Protein AF-A0A662I6F4-F1 (afdb_monomer)

Secondary structure (DSSP, 8-state):
-HHHHHHHHHHHHHHHTTSS-HHHHHHHHHHHH-----HHHHHHHHHHHHHTTSEEEETTEEEES-HHHHHHHHHHTT--HHHHHHHS-HHHHHHHHHHHHHTTT-EEEEEEEEEETTEEEEEEEEEEETTEEEEEEEE---TTS-HHHHHHHHHHHHHHHHHHH--TT-EEEEEEEESS--S-SEETTEEEEEHHHHHHHHHTHHHH--

Nearest PDB structures (foldseek):
  8gh6-assembly1_A  TM=5.342E-01  e=1.912E-04  Bombyx mori
  8ibx-assembly1_C  TM=5.360E-01  e=4.912E-04  Bombyx mori
  1y88-assembly1_A  TM=6.648E-01  e=3.650E-03  Archaeoglobus fulgidus
  8ibz-assembly1_C  TM=6.197E-01  e=2.415E-03  Bombyx mori
  5ltn-assembly1_A  TM=3.404E-01  e=1.695E-03  Mammarenavirus choriomeningitidis

Radius of gyration: 19.51 Å; Cα contacts (8 Å, |Δi|>4): 300; chains: 1; bounding box: 47×33×56 Å

Foldseek 3Di:
DQLVLLLVLLLLLLLLLVDPASVVSSVVCCVVVVDPHDPVVSVVVLVVCVVVVQWDDDPRHIHGPNLLVSLVSSVVSPHDLLSSCVSDDQVSQLVNLQNLLVVLVWDWDAQDWDDDPNDIATFGIWTDDPQETEREHEDQDDPPDDVLVVQVVQVVRQVVVCVRVVDPRHDYQAEYEYQDDPVDQDHDRYGYHHPVCSNVCSVCVVVVRD

Mean predicted aligned error: 4.54 Å

Sequence (210 aa):
MSRGIKAASYLLILYSSKRKNYKIFINDFIEKSEMPIDTSYLNKLIDELAKLNIIELKEEKIIIKNMLGFLEKSLLHGCPLEYLVEALTWKEFEDLCSQIVSNFSYEIKRNYRFKLNNKRYEIDIVAIKGNIVLSIDCKQWSRHSNLSSAAQKHEEKSYMLRKYLRKENITIVPVIVVYKDTGSPRIGNTFIVPIYKLKNFLNNIPQIIL

Structure (mmCIF, N/CA/C/O backbone):
data_AF-A0A662I6F4-F1
#
_entry.id   AF-A0A662I6F4-F1
#
loop_
_atom_site.group_PDB
_atom_site.id
_atom_site.type_symbol
_atom_site.label_atom_id
_atom_site.label_alt_id
_atom_site.label_comp_id
_atom_site.label_asym_id
_atom_site.label_entity_id
_atom_site.label_seq_id
_atom_site.pdbx_PDB_ins_code
_atom_site.Cartn_x
_atom_site.Cartn_y
_atom_site.Cartn_z
_atom_site.occupancy
_atom_site.B_iso_or_equiv
_atom_site.auth_seq_id
_atom_site.auth_comp_id
_atom_site.auth_asym_id
_atom_site.auth_atom_id
_atom_site.pdbx_PDB_model_num
ATOM 1 N N . MET A 1 1 ? 6.967 -17.385 -25.828 1.00 54.75 1 MET A N 1
ATOM 2 C CA . MET A 1 1 ? 8.117 -16.456 -25.709 1.00 54.75 1 MET A CA 1
ATOM 3 C C . MET A 1 1 ? 7.707 -15.023 -25.374 1.00 54.75 1 MET A C 1
ATOM 5 O O . MET A 1 1 ? 8.174 -14.508 -24.369 1.00 54.75 1 MET A O 1
ATOM 9 N N . SER A 1 2 ? 6.798 -14.390 -26.129 1.00 62.66 2 SER A N 1
ATOM 10 C CA . SER A 1 2 ? 6.475 -12.957 -25.968 1.00 62.66 2 SER A CA 1
ATOM 11 C C . SER A 1 2 ? 5.928 -12.546 -24.592 1.00 62.66 2 SER A C 1
ATOM 13 O O . SER A 1 2 ? 6.317 -11.500 -24.085 1.00 62.66 2 SER A O 1
ATOM 15 N N . ARG A 1 3 ? 5.066 -13.354 -23.951 1.00 63.47 3 ARG A N 1
ATOM 16 C CA . ARG A 1 3 ? 4.523 -13.037 -22.610 1.00 63.47 3 ARG A CA 1
ATOM 17 C C . ARG A 1 3 ? 5.611 -12.919 -21.531 1.00 63.47 3 ARG A C 1
ATOM 19 O O . ARG A 1 3 ? 5.527 -12.019 -20.707 1.00 63.47 3 ARG A O 1
ATOM 26 N N . GLY A 1 4 ? 6.646 -13.762 -21.577 1.00 82.81 4 GLY A N 1
ATOM 27 C CA . GLY A 1 4 ? 7.756 -13.712 -20.616 1.00 82.81 4 GLY A CA 1
ATOM 28 C C . GLY A 1 4 ? 8.583 -12.429 -20.737 1.00 82.81 4 GLY A C 1
ATOM 29 O O . GLY A 1 4 ? 8.903 -11.811 -19.728 1.00 82.81 4 GLY A O 1
ATOM 30 N N . ILE A 1 5 ? 8.838 -11.978 -21.971 1.00 88.31 5 ILE A N 1
ATOM 31 C CA . ILE A 1 5 ? 9.559 -10.722 -22.239 1.00 88.31 5 ILE A CA 1
ATOM 32 C C . ILE A 1 5 ? 8.766 -9.525 -21.705 1.00 88.31 5 ILE A C 1
ATOM 34 O O . ILE A 1 5 ? 9.332 -8.681 -21.019 1.00 88.31 5 ILE A O 1
ATOM 38 N N . LYS A 1 6 ? 7.446 -9.477 -21.945 1.00 91.19 6 LYS A N 1
ATOM 39 C CA . LYS A 1 6 ? 6.599 -8.384 -21.439 1.00 91.19 6 LYS A CA 1
ATOM 40 C C . LYS A 1 6 ? 6.621 -8.308 -19.912 1.00 91.19 6 LYS A C 1
ATOM 42 O O . LYS A 1 6 ? 6.853 -7.231 -19.371 1.00 91.19 6 LYS A O 1
ATOM 47 N N . ALA A 1 7 ? 6.422 -9.436 -19.228 1.00 92.56 7 ALA A N 1
ATOM 48 C CA . ALA A 1 7 ? 6.489 -9.504 -17.769 1.00 92.56 7 ALA A CA 1
ATOM 49 C C . ALA A 1 7 ? 7.854 -9.03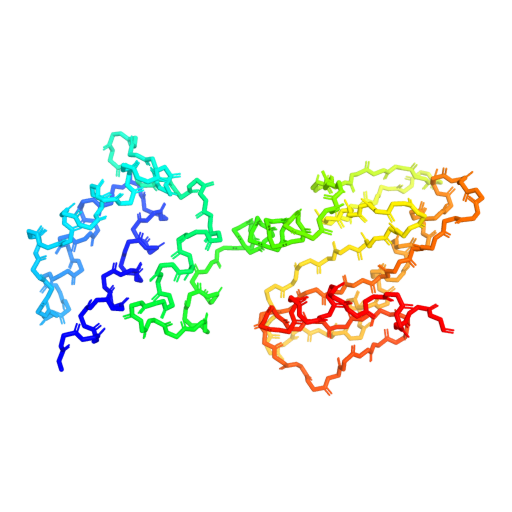3 -17.232 1.00 92.56 7 ALA A C 1
ATOM 51 O O . ALA A 1 7 ? 7.910 -8.209 -16.319 1.00 92.56 7 ALA A O 1
ATOM 52 N N . ALA A 1 8 ? 8.949 -9.489 -17.850 1.00 93.00 8 ALA A N 1
ATOM 53 C CA . ALA A 1 8 ? 10.299 -9.068 -17.492 1.00 93.00 8 ALA A CA 1
ATOM 54 C C . ALA A 1 8 ? 10.518 -7.559 -17.682 1.00 93.00 8 ALA A C 1
ATOM 56 O O . ALA A 1 8 ? 11.143 -6.931 -16.832 1.00 93.00 8 ALA A O 1
ATOM 57 N N . SER A 1 9 ? 9.965 -6.949 -18.736 1.00 95.38 9 SER A N 1
ATOM 58 C CA . SER A 1 9 ? 10.050 -5.498 -18.948 1.00 95.38 9 SER A CA 1
ATOM 59 C C . SER A 1 9 ? 9.366 -4.697 -17.837 1.00 95.38 9 SER A C 1
ATOM 61 O O . SER A 1 9 ? 9.929 -3.708 -17.376 1.00 95.38 9 SER A O 1
ATOM 63 N N . TYR A 1 10 ? 8.194 -5.129 -17.354 1.00 96.81 10 TYR A N 1
ATOM 64 C CA . TYR A 1 10 ? 7.532 -4.475 -16.217 1.00 96.81 10 TYR A CA 1
ATOM 65 C C . TYR A 1 10 ? 8.355 -4.585 -14.932 1.00 96.81 10 TYR A C 1
ATOM 67 O O . TYR A 1 10 ? 8.553 -3.583 -14.245 1.00 96.81 10 TYR A O 1
ATOM 75 N N . LEU A 1 11 ? 8.891 -5.770 -14.627 1.00 95.56 11 LEU A N 1
ATOM 76 C CA . LEU A 1 11 ? 9.777 -5.942 -13.473 1.00 95.56 11 LEU A CA 1
ATOM 77 C C . LEU A 1 11 ? 11.030 -5.075 -13.604 1.00 95.56 11 LEU A C 1
ATOM 79 O O . LEU A 1 11 ? 11.398 -4.393 -12.650 1.00 95.56 11 LEU A O 1
ATOM 83 N N . LEU A 1 12 ? 11.646 -5.033 -14.786 1.00 95.94 12 LEU A N 1
ATOM 84 C CA . LEU A 1 12 ? 12.811 -4.195 -15.043 1.00 95.94 12 LEU A CA 1
ATOM 85 C C . LEU A 1 12 ? 12.489 -2.716 -14.807 1.00 95.94 12 LEU A C 1
ATOM 87 O O . LEU A 1 12 ? 13.245 -2.052 -14.103 1.00 95.94 12 LEU A O 1
ATOM 91 N N . ILE A 1 13 ? 11.351 -2.205 -15.288 1.00 97.25 13 ILE A N 1
ATOM 92 C CA . ILE A 1 13 ? 10.909 -0.825 -15.013 1.00 97.25 13 ILE A CA 1
ATOM 93 C C . ILE A 1 13 ? 10.722 -0.598 -13.504 1.00 97.25 13 ILE A C 1
ATOM 95 O O . ILE A 1 13 ? 11.214 0.399 -12.971 1.00 97.25 13 ILE A O 1
ATOM 99 N N . LEU A 1 14 ? 10.083 -1.535 -12.797 1.00 97.06 14 LEU A N 1
ATOM 100 C CA . LEU A 1 14 ? 9.866 -1.455 -11.348 1.00 97.06 14 LEU A CA 1
ATOM 101 C C . LEU A 1 14 ? 11.170 -1.499 -10.538 1.00 97.06 14 LEU A C 1
ATOM 103 O O . LEU A 1 14 ? 11.270 -0.880 -9.481 1.00 97.06 14 LEU A O 1
ATOM 107 N N . TYR A 1 15 ? 12.184 -2.237 -10.985 1.00 96.06 15 TYR A N 1
ATOM 108 C CA . TYR A 1 15 ? 13.510 -2.198 -10.363 1.00 96.06 15 TYR A CA 1
ATOM 109 C C . TYR A 1 15 ? 14.256 -0.912 -10.713 1.00 96.06 15 TYR A C 1
ATOM 111 O O . TYR A 1 15 ? 14.939 -0.348 -9.857 1.00 96.06 15 TYR A O 1
ATOM 119 N N . SER A 1 16 ? 14.096 -0.426 -11.942 1.00 95.94 16 SER A N 1
ATOM 120 C CA . SER A 1 16 ? 14.747 0.784 -12.442 1.00 95.94 16 SER A CA 1
ATOM 121 C C . SER A 1 16 ? 14.234 2.051 -11.754 1.00 95.94 16 SER A C 1
ATOM 123 O O . SER A 1 16 ? 15.021 2.966 -11.517 1.00 95.94 16 SER A O 1
ATOM 125 N N . SER A 1 17 ? 12.961 2.091 -11.340 1.00 96.12 17 SER A N 1
ATOM 126 C CA . SER A 1 17 ? 12.391 3.205 -10.556 1.00 96.12 17 SER A CA 1
ATOM 127 C C . SER A 1 17 ? 13.086 3.423 -9.207 1.00 96.12 17 SER A C 1
ATOM 129 O O . SER A 1 17 ? 13.034 4.510 -8.634 1.00 96.12 17 SER A O 1
ATOM 131 N N . LYS A 1 18 ? 13.802 2.407 -8.712 1.00 94.38 18 LYS A N 1
ATOM 132 C CA . LYS A 1 18 ? 14.561 2.455 -7.455 1.00 94.38 18 LYS A CA 1
ATOM 133 C C . LYS A 1 18 ? 16.006 2.913 -7.643 1.00 94.38 18 LYS A C 1
ATOM 135 O O . LYS A 1 18 ? 16.784 2.921 -6.688 1.00 94.38 18 LYS A O 1
ATOM 140 N N . ARG A 1 19 ? 16.409 3.241 -8.870 1.00 95.12 19 ARG A N 1
ATOM 141 C CA . ARG A 1 19 ? 17.789 3.596 -9.215 1.00 95.12 19 ARG A CA 1
ATOM 142 C C . ARG A 1 19 ? 17.934 5.099 -9.394 1.00 95.12 19 ARG A C 1
ATOM 144 O O . ARG A 1 19 ? 16.985 5.805 -9.718 1.00 95.12 19 ARG A O 1
ATOM 151 N N . LYS A 1 20 ? 19.152 5.597 -9.156 1.00 91.88 20 LYS A N 1
ATOM 152 C CA . LYS A 1 20 ? 19.478 7.014 -9.376 1.00 91.88 20 LYS A CA 1
ATOM 153 C C . LYS A 1 20 ? 19.408 7.379 -10.858 1.00 91.88 20 LYS A C 1
ATOM 155 O O . LYS A 1 20 ? 18.861 8.427 -11.166 1.00 91.88 20 LYS A O 1
ATOM 160 N N . ASN A 1 21 ? 19.933 6.499 -11.710 1.00 95.75 21 ASN A N 1
ATOM 161 C CA . ASN A 1 21 ? 19.867 6.589 -13.161 1.00 95.75 21 ASN A CA 1
ATOM 162 C C . ASN A 1 21 ? 19.262 5.287 -13.706 1.00 95.75 21 ASN A C 1
ATOM 164 O O . ASN A 1 21 ? 19.883 4.223 -13.633 1.00 95.75 21 ASN A O 1
ATOM 168 N N . TYR A 1 22 ? 18.027 5.365 -14.197 1.00 95.38 22 TYR A N 1
ATOM 169 C CA . TYR A 1 22 ? 17.286 4.210 -14.696 1.00 95.38 22 TYR A CA 1
ATOM 170 C C . TYR A 1 22 ? 17.871 3.689 -16.017 1.00 95.38 22 TYR A C 1
ATOM 172 O O . TYR A 1 22 ? 17.874 2.483 -16.238 1.00 95.38 22 TYR A O 1
ATOM 180 N N . LYS A 1 23 ? 18.401 4.577 -16.871 1.00 94.31 23 LYS A N 1
ATOM 181 C CA . LYS A 1 23 ? 18.945 4.228 -18.193 1.00 94.31 23 LYS A CA 1
ATOM 182 C C . LYS A 1 23 ? 20.216 3.397 -18.069 1.00 94.31 23 LYS A C 1
ATOM 184 O O . LYS A 1 23 ? 20.309 2.353 -18.703 1.00 94.31 23 LYS A O 1
ATOM 189 N N . ILE A 1 24 ? 21.147 3.825 -17.209 1.00 94.81 24 ILE A N 1
ATOM 190 C CA . ILE A 1 24 ? 22.372 3.064 -16.915 1.00 94.81 24 ILE A CA 1
ATOM 191 C C . ILE A 1 24 ? 21.996 1.681 -16.387 1.00 94.81 24 ILE A C 1
ATOM 193 O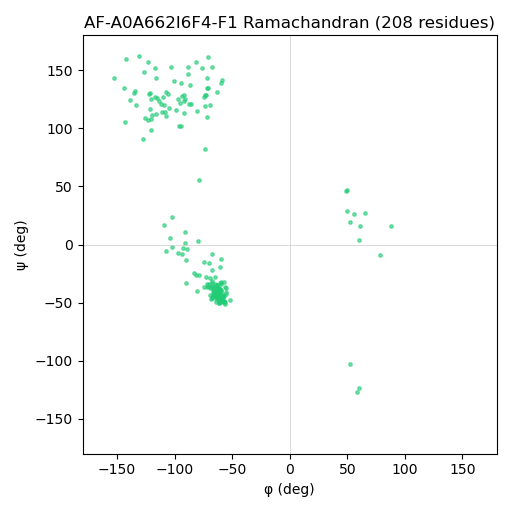 O . ILE A 1 24 ? 22.465 0.681 -16.909 1.00 94.81 24 ILE A O 1
ATOM 197 N N . PHE A 1 25 ? 21.093 1.612 -15.405 1.00 95.38 25 PHE A N 1
ATOM 198 C CA . PHE A 1 25 ? 20.688 0.328 -14.835 1.00 95.38 25 PHE A CA 1
ATOM 199 C C . PHE A 1 25 ? 20.031 -0.609 -15.858 1.00 95.38 25 PHE A C 1
ATOM 201 O O . PHE A 1 25 ? 20.325 -1.801 -15.847 1.00 95.38 25 PHE A O 1
ATOM 208 N N . ILE A 1 26 ? 19.161 -0.093 -16.732 1.00 94.69 26 ILE A N 1
ATOM 209 C CA . ILE A 1 26 ? 18.531 -0.883 -17.799 1.00 94.69 26 ILE A CA 1
ATOM 210 C C . ILE A 1 26 ? 19.584 -1.435 -18.760 1.00 94.69 26 ILE A C 1
ATOM 212 O O . ILE A 1 26 ? 19.563 -2.631 -19.038 1.00 94.69 26 ILE A O 1
ATOM 216 N N . ASN A 1 27 ? 20.497 -0.587 -19.241 1.00 92.56 27 ASN A N 1
ATOM 217 C CA . ASN A 1 27 ? 21.530 -0.995 -20.192 1.00 92.56 27 ASN A CA 1
ATOM 218 C C . ASN A 1 27 ? 22.444 -2.065 -19.587 1.00 92.56 27 ASN A C 1
ATOM 220 O O . ASN A 1 27 ? 22.590 -3.137 -20.170 1.00 92.56 27 ASN A O 1
ATOM 224 N N . ASP A 1 28 ? 22.955 -1.818 -18.376 1.00 93.88 28 ASP A N 1
ATOM 225 C CA . ASP A 1 28 ? 23.766 -2.776 -17.622 1.00 93.88 28 ASP A CA 1
ATOM 226 C C . ASP A 1 28 ? 23.044 -4.114 -17.423 1.00 93.88 28 ASP A C 1
ATOM 228 O O . ASP A 1 28 ? 23.656 -5.177 -17.517 1.00 93.88 28 ASP A O 1
ATOM 232 N N . PHE A 1 29 ? 21.747 -4.075 -17.101 1.00 93.56 29 PHE A N 1
ATOM 233 C CA . PHE A 1 29 ? 20.962 -5.282 -16.871 1.00 93.56 29 PHE A CA 1
ATOM 234 C C . PHE A 1 29 ? 20.781 -6.089 -18.158 1.00 93.56 29 PHE A C 1
ATOM 236 O O . PHE A 1 29 ? 20.960 -7.305 -18.135 1.00 93.56 29 PHE A O 1
ATOM 243 N N . ILE A 1 30 ? 20.431 -5.442 -19.272 1.00 92.06 30 ILE A N 1
ATOM 244 C CA . ILE A 1 30 ? 20.230 -6.120 -20.560 1.00 92.06 30 ILE A CA 1
ATOM 245 C C . ILE A 1 30 ? 21.542 -6.749 -21.041 1.00 92.06 30 ILE A C 1
ATOM 247 O O . ILE A 1 30 ? 21.540 -7.920 -21.410 1.00 92.06 30 ILE A O 1
ATOM 251 N N . GLU A 1 31 ? 22.658 -6.019 -20.958 1.00 90.44 31 GLU A N 1
ATOM 252 C CA . GLU A 1 31 ? 23.979 -6.515 -21.364 1.00 90.44 31 GLU A CA 1
ATOM 253 C C . GLU A 1 31 ? 24.411 -7.740 -20.545 1.00 90.44 31 GLU A C 1
ATOM 255 O O . GLU A 1 31 ? 24.859 -8.736 -21.103 1.00 90.44 31 GLU A O 1
ATOM 260 N N . LYS A 1 32 ? 24.232 -7.700 -19.218 1.00 91.94 32 LYS A N 1
ATOM 261 C CA . LYS A 1 32 ? 24.704 -8.763 -18.312 1.00 91.94 32 LYS A CA 1
ATOM 262 C C . LYS A 1 32 ? 23.780 -9.974 -18.227 1.00 91.94 32 LYS A C 1
ATOM 264 O O . LYS A 1 32 ? 24.227 -11.044 -17.832 1.00 91.94 32 LYS A O 1
ATOM 269 N N . SER A 1 33 ? 22.486 -9.798 -18.487 1.00 87.06 33 SER A N 1
ATOM 270 C CA . SER A 1 33 ? 21.493 -10.870 -18.326 1.00 87.06 33 SER A CA 1
ATOM 271 C C . SER A 1 33 ? 21.295 -11.714 -19.580 1.00 87.06 33 SER A C 1
ATOM 273 O O . SER A 1 33 ? 20.627 -12.743 -19.496 1.00 87.06 33 SER A O 1
ATOM 275 N N . GLU A 1 34 ? 21.803 -11.255 -20.731 1.00 82.62 34 GLU A N 1
ATOM 276 C CA . GLU A 1 34 ? 21.557 -11.844 -22.056 1.00 82.62 34 GLU A CA 1
ATOM 277 C C . GLU A 1 34 ? 20.057 -12.030 -22.371 1.00 82.62 34 GLU A C 1
ATOM 279 O O . GLU A 1 34 ? 19.664 -12.801 -23.250 1.00 82.62 34 GLU A O 1
ATOM 284 N N . MET A 1 35 ? 19.176 -11.322 -21.653 1.00 82.06 35 MET A N 1
ATOM 285 C CA . MET A 1 35 ? 17.742 -11.410 -21.883 1.00 82.06 35 MET A CA 1
ATOM 286 C C . MET A 1 35 ? 17.396 -10.735 -23.215 1.00 82.06 35 MET A C 1
ATOM 288 O O . MET A 1 35 ? 17.807 -9.596 -23.442 1.00 82.06 35 MET A O 1
ATOM 292 N N . PRO A 1 36 ? 16.558 -11.355 -24.068 1.00 86.75 36 PRO A N 1
ATOM 293 C CA . PRO A 1 36 ? 16.171 -10.795 -25.361 1.00 86.75 36 PRO A CA 1
ATOM 294 C C . PRO A 1 36 ? 15.093 -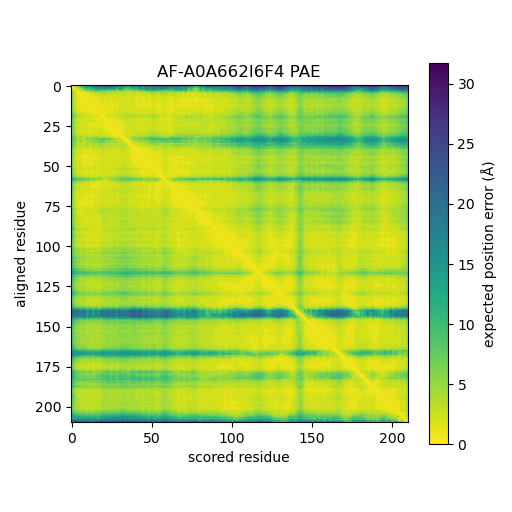9.705 -25.200 1.00 86.75 36 PRO A C 1
ATOM 296 O O . PRO A 1 36 ? 13.997 -9.801 -25.755 1.00 86.75 36 PRO A O 1
ATOM 299 N N . ILE A 1 37 ? 15.366 -8.686 -24.382 1.00 87.38 37 ILE A N 1
ATOM 300 C CA . ILE A 1 37 ? 14.519 -7.503 -24.222 1.00 87.38 37 ILE A CA 1
ATOM 301 C C . ILE A 1 37 ? 15.001 -6.449 -25.217 1.00 87.38 37 ILE A C 1
ATOM 303 O O . ILE A 1 37 ? 16.087 -5.899 -25.077 1.00 87.38 37 ILE A O 1
ATOM 307 N N . ASP A 1 38 ? 14.166 -6.143 -26.206 1.00 88.75 38 ASP A N 1
ATOM 308 C CA . ASP A 1 38 ? 14.421 -5.054 -27.149 1.00 88.75 38 ASP A CA 1
ATOM 309 C C . ASP A 1 38 ? 14.304 -3.688 -26.445 1.00 88.75 38 ASP A C 1
ATOM 311 O O . ASP A 1 38 ? 13.243 -3.317 -25.928 1.00 88.75 38 ASP A O 1
ATOM 315 N N . THR A 1 39 ? 15.389 -2.912 -26.452 1.00 88.19 39 THR A N 1
ATOM 316 C CA . THR A 1 39 ? 15.446 -1.557 -25.886 1.00 88.19 39 THR A CA 1
ATOM 317 C C . THR A 1 39 ? 14.436 -0.610 -26.542 1.00 88.19 39 THR A C 1
ATOM 319 O O . THR A 1 39 ? 13.860 0.240 -25.862 1.00 88.19 39 THR A O 1
ATOM 322 N N . SER A 1 40 ? 14.153 -0.765 -27.842 1.00 90.44 40 SER A N 1
ATOM 323 C CA . SER A 1 40 ? 13.121 0.019 -28.536 1.00 90.44 40 SER A CA 1
ATOM 324 C C . SER A 1 40 ? 11.734 -0.265 -27.963 1.00 90.44 40 SER A C 1
ATOM 326 O O . SER A 1 40 ? 10.966 0.660 -27.689 1.00 90.44 40 SER A O 1
ATOM 328 N N . TYR A 1 41 ? 11.422 -1.541 -27.724 1.00 92.31 41 TYR A N 1
ATOM 329 C CA . TYR A 1 41 ? 10.183 -1.947 -27.066 1.00 92.31 41 TYR A CA 1
ATOM 330 C C . TYR A 1 41 ? 10.087 -1.391 -25.638 1.00 92.31 41 TYR A C 1
ATOM 332 O O . TYR A 1 41 ? 9.051 -0.837 -25.267 1.00 92.31 41 TYR A O 1
ATOM 340 N N . LEU A 1 42 ? 11.162 -1.487 -24.851 1.00 94.44 42 LEU A N 1
ATOM 341 C CA . LEU A 1 42 ? 11.179 -1.006 -23.469 1.00 94.44 42 LEU A CA 1
ATOM 342 C C . LEU A 1 42 ? 10.962 0.511 -23.379 1.00 94.44 42 LEU A C 1
ATOM 344 O O . LEU A 1 42 ? 10.164 0.964 -22.561 1.00 94.44 42 LEU A O 1
ATOM 348 N N . ASN A 1 43 ? 11.602 1.286 -24.258 1.00 93.56 43 ASN A N 1
ATOM 349 C CA . ASN A 1 43 ? 11.401 2.733 -24.335 1.00 93.56 43 ASN A CA 1
ATOM 350 C C . ASN A 1 43 ? 9.956 3.084 -24.714 1.00 93.56 43 ASN A C 1
ATOM 352 O O . ASN A 1 43 ? 9.339 3.914 -24.052 1.00 93.56 43 ASN A O 1
ATOM 356 N N . LYS A 1 44 ? 9.368 2.390 -25.701 1.00 95.94 44 LYS A N 1
ATOM 357 C CA . LYS A 1 44 ? 7.950 2.575 -26.062 1.00 95.94 44 LYS A CA 1
ATOM 358 C C . LYS A 1 44 ? 7.012 2.282 -24.891 1.00 95.94 44 LYS A C 1
ATOM 360 O O . LYS A 1 44 ? 6.033 3.001 -24.705 1.00 95.94 44 LYS A O 1
ATOM 365 N N . LEU A 1 45 ? 7.304 1.247 -24.103 1.00 96.81 45 LEU A N 1
ATOM 366 C CA . LEU A 1 45 ? 6.525 0.910 -22.913 1.00 96.81 45 LEU A CA 1
ATOM 367 C C . LEU A 1 45 ? 6.644 1.995 -21.832 1.00 96.81 45 LEU A C 1
ATOM 369 O O . LEU A 1 45 ? 5.635 2.385 -21.249 1.00 96.81 45 LEU A O 1
ATOM 373 N N . ILE A 1 46 ? 7.850 2.508 -21.577 1.00 96.94 46 ILE A N 1
ATOM 374 C CA . ILE A 1 46 ? 8.069 3.632 -20.652 1.00 96.94 46 ILE A CA 1
ATOM 375 C C . ILE A 1 46 ? 7.264 4.858 -21.113 1.00 96.94 46 ILE A C 1
ATOM 377 O O . ILE A 1 46 ? 6.539 5.448 -20.310 1.00 96.94 46 ILE A O 1
ATOM 381 N N . ASP A 1 47 ? 7.305 5.191 -22.404 1.00 96.81 47 ASP A N 1
ATOM 382 C CA . ASP A 1 47 ? 6.545 6.309 -22.970 1.00 96.81 47 ASP A CA 1
ATOM 383 C C . ASP A 1 47 ? 5.025 6.107 -22.852 1.00 96.81 47 ASP A C 1
ATOM 385 O O . ASP A 1 47 ? 4.298 7.053 -22.542 1.00 96.81 47 ASP A O 1
ATOM 389 N N . GLU A 1 48 ? 4.518 4.888 -23.073 1.00 97.62 48 GLU A N 1
ATOM 390 C CA . GLU A 1 48 ? 3.100 4.559 -22.867 1.00 97.62 48 GLU A CA 1
ATOM 391 C C . GLU A 1 48 ? 2.694 4.782 -21.406 1.00 97.62 48 GLU A C 1
ATOM 393 O O . GLU A 1 48 ? 1.703 5.460 -21.129 1.00 97.62 48 GLU A O 1
ATOM 398 N N . LEU A 1 49 ? 3.469 4.247 -20.458 1.00 98.25 49 LEU A N 1
ATOM 399 C CA . LEU A 1 49 ? 3.184 4.389 -19.031 1.00 98.25 49 LEU A CA 1
ATOM 400 C C . LEU A 1 49 ? 3.236 5.855 -18.580 1.00 98.25 49 LEU A C 1
ATOM 402 O O . LEU A 1 49 ? 2.442 6.255 -17.724 1.00 98.25 49 LEU A O 1
ATOM 406 N N . ALA A 1 50 ? 4.132 6.657 -19.161 1.00 97.56 50 ALA A N 1
ATOM 407 C CA . ALA A 1 50 ? 4.213 8.089 -18.895 1.00 97.56 50 ALA A CA 1
ATOM 408 C C . ALA A 1 50 ? 2.979 8.833 -19.429 1.00 97.56 50 ALA A C 1
ATOM 410 O O . ALA A 1 50 ? 2.370 9.619 -18.704 1.00 97.56 50 ALA A O 1
ATOM 411 N N . LYS A 1 51 ? 2.539 8.528 -20.659 1.00 97.75 51 LYS A N 1
ATOM 412 C CA . LYS A 1 51 ? 1.312 9.097 -21.254 1.00 97.75 51 LYS A CA 1
ATOM 413 C C . LYS A 1 51 ? 0.054 8.762 -20.453 1.00 97.75 51 LYS A C 1
ATOM 415 O O . LYS A 1 51 ? -0.859 9.578 -20.383 1.00 97.75 51 LYS A O 1
ATOM 420 N N . LEU A 1 52 ? 0.012 7.584 -19.834 1.00 97.38 52 LEU A N 1
ATOM 421 C CA . LEU A 1 52 ? -1.081 7.156 -18.956 1.00 97.38 52 LEU A CA 1
ATOM 422 C C . LEU A 1 52 ? -0.999 7.746 -17.537 1.00 97.38 52 LEU A C 1
ATOM 424 O O . LEU A 1 52 ? -1.818 7.393 -16.690 1.00 97.38 52 LEU A O 1
ATOM 428 N N . ASN A 1 53 ? -0.015 8.609 -17.254 1.00 96.88 53 ASN A N 1
ATOM 429 C CA . ASN A 1 53 ? 0.256 9.165 -15.925 1.00 96.88 53 ASN A CA 1
ATOM 430 C C . ASN A 1 53 ? 0.473 8.079 -14.846 1.00 96.88 53 ASN A C 1
ATOM 432 O O . ASN A 1 53 ? 0.222 8.290 -13.658 1.00 96.88 53 ASN A O 1
ATOM 436 N N . ILE A 1 54 ? 0.925 6.889 -15.260 1.00 97.75 54 ILE A N 1
ATOM 437 C CA . ILE A 1 54 ? 1.296 5.799 -14.350 1.00 97.75 54 ILE A CA 1
ATOM 438 C C . ILE A 1 54 ? 2.696 6.052 -13.800 1.00 97.75 54 ILE A C 1
ATOM 440 O O . ILE A 1 54 ? 2.946 5.836 -12.611 1.00 97.75 54 ILE A O 1
ATOM 444 N N . ILE A 1 55 ? 3.593 6.543 -14.657 1.00 97.81 55 ILE A N 1
ATOM 445 C CA . ILE A 1 55 ? 4.939 6.965 -14.278 1.00 97.81 55 ILE A CA 1
ATOM 446 C C . ILE A 1 55 ? 5.190 8.423 -14.664 1.00 97.81 55 ILE A C 1
ATOM 448 O O . ILE A 1 55 ? 4.569 8.963 -15.572 1.00 97.81 55 ILE A O 1
ATOM 452 N N . GLU A 1 56 ? 6.145 9.041 -13.985 1.00 97.44 56 GLU A N 1
ATOM 453 C CA . GLU A 1 56 ? 6.692 10.360 -14.278 1.00 97.44 56 GLU A CA 1
ATOM 454 C C . GLU A 1 56 ? 8.205 10.207 -14.487 1.00 97.44 56 GLU A C 1
ATOM 456 O O . GLU A 1 56 ? 8.893 9.593 -13.667 1.00 97.44 56 GLU A O 1
ATOM 461 N N . LEU A 1 57 ? 8.727 10.751 -15.587 1.00 95.94 57 LEU A N 1
ATOM 462 C CA . LEU A 1 57 ? 10.164 10.797 -15.850 1.00 95.94 57 LEU A CA 1
ATOM 463 C C . LEU A 1 57 ? 10.729 12.114 -15.316 1.00 95.94 57 LEU A C 1
ATOM 465 O O . LEU A 1 57 ? 10.284 13.187 -15.719 1.00 95.94 57 LEU A O 1
ATOM 469 N N . LYS A 1 58 ? 11.721 12.039 -14.425 1.00 92.44 58 LYS A N 1
ATOM 470 C CA . LYS A 1 58 ? 12.470 13.207 -13.938 1.00 92.44 58 LYS A CA 1
ATOM 471 C C . LYS A 1 58 ? 13.947 13.007 -14.198 1.00 92.44 58 LYS A C 1
ATOM 473 O O . LYS A 1 58 ? 14.565 12.202 -13.507 1.00 92.44 58 LYS A O 1
ATOM 478 N N . GLU A 1 59 ? 14.488 13.738 -15.169 1.00 87.25 59 GLU A N 1
ATOM 479 C CA . GLU A 1 59 ? 15.881 13.610 -15.614 1.00 87.25 59 GLU A CA 1
ATOM 480 C C . GLU A 1 59 ? 16.214 12.142 -15.946 1.00 87.25 59 GLU A C 1
ATOM 482 O O . GLU A 1 59 ? 15.786 11.605 -16.969 1.00 87.25 59 GLU A O 1
ATOM 487 N N . GLU A 1 60 ? 16.926 11.469 -15.045 1.00 91.38 60 GLU A N 1
ATOM 488 C CA . GLU A 1 60 ? 17.369 10.084 -15.164 1.00 91.38 60 GLU A CA 1
ATOM 489 C C . GLU A 1 60 ? 16.629 9.135 -14.208 1.00 91.38 60 GLU A C 1
ATOM 491 O O . GLU A 1 60 ? 17.069 8.009 -13.985 1.00 91.38 60 GLU A O 1
ATOM 496 N N . LYS A 1 61 ? 15.485 9.544 -13.650 1.00 95.69 61 LYS A N 1
ATOM 497 C CA . LYS A 1 61 ? 14.656 8.732 -12.747 1.00 95.69 61 LYS A CA 1
ATOM 498 C C . LYS A 1 61 ? 13.276 8.434 -13.315 1.00 95.69 61 LYS A C 1
ATOM 500 O O . LYS A 1 61 ? 12.630 9.295 -13.906 1.00 95.69 61 LYS A O 1
ATOM 505 N N . ILE A 1 62 ? 12.806 7.223 -13.028 1.00 97.00 62 ILE A N 1
ATOM 506 C CA . ILE A 1 62 ? 11.403 6.826 -13.167 1.00 97.00 62 ILE A CA 1
ATOM 507 C C . ILE A 1 62 ? 10.746 6.948 -11.793 1.00 97.00 62 ILE A C 1
ATOM 509 O O . ILE A 1 62 ? 11.214 6.346 -10.829 1.00 97.00 62 ILE A O 1
ATOM 513 N N . ILE A 1 63 ? 9.649 7.694 -11.702 1.00 96.19 63 ILE A N 1
ATOM 514 C CA . ILE A 1 63 ? 8.809 7.786 -10.506 1.00 96.19 63 ILE A CA 1
ATOM 515 C C . ILE A 1 63 ? 7.476 7.116 -10.818 1.00 96.19 63 ILE A C 1
ATOM 517 O O . ILE A 1 63 ? 6.772 7.552 -11.721 1.00 96.19 63 ILE A O 1
ATOM 521 N N . ILE A 1 64 ? 7.097 6.081 -10.068 1.00 96.19 64 ILE A N 1
ATOM 522 C CA . ILE A 1 64 ? 5.772 5.462 -10.210 1.00 96.19 64 ILE A CA 1
ATOM 523 C C . ILE A 1 64 ? 4.761 6.320 -9.442 1.00 96.19 64 ILE A C 1
ATOM 525 O O . ILE A 1 64 ? 4.853 6.454 -8.225 1.00 96.19 64 ILE A O 1
ATOM 529 N N . LYS A 1 65 ? 3.820 6.936 -10.164 1.00 95.00 65 LYS A N 1
ATOM 530 C CA . LYS A 1 65 ? 2.795 7.844 -9.621 1.00 95.00 65 LYS A CA 1
ATOM 531 C C . LYS A 1 65 ? 1.522 7.118 -9.223 1.00 95.00 65 LYS A C 1
ATOM 533 O O . LYS A 1 65 ? 0.859 7.527 -8.277 1.00 95.00 65 LYS A O 1
ATOM 538 N N . ASN A 1 66 ? 1.195 6.058 -9.954 1.00 94.56 66 ASN A N 1
ATOM 539 C CA . ASN A 1 66 ? 0.032 5.217 -9.721 1.00 94.56 66 ASN A CA 1
ATOM 540 C C . ASN A 1 66 ? 0.493 3.760 -9.631 1.00 94.56 66 ASN A C 1
ATOM 542 O O . ASN A 1 66 ? 0.605 3.068 -10.646 1.00 94.56 66 ASN A O 1
ATOM 546 N N . MET A 1 67 ? 0.801 3.310 -8.413 1.00 95.31 67 MET A N 1
ATOM 547 C CA . MET A 1 67 ? 1.312 1.961 -8.170 1.00 95.31 67 MET A CA 1
ATOM 548 C C . MET A 1 67 ? 0.269 0.896 -8.524 1.00 95.31 67 MET A C 1
ATOM 550 O O . MET A 1 67 ? 0.600 -0.100 -9.161 1.00 95.31 67 MET A O 1
ATOM 554 N N . LEU A 1 68 ? -1.002 1.127 -8.190 1.00 95.62 68 LEU A N 1
ATOM 555 C CA . LEU A 1 68 ? -2.098 0.229 -8.541 1.00 95.62 68 LEU A CA 1
ATOM 556 C C . LEU A 1 68 ? -2.230 0.069 -10.062 1.00 95.62 68 LEU A C 1
ATOM 558 O O . LEU A 1 68 ? -2.243 -1.057 -10.551 1.00 95.62 68 LEU A O 1
ATOM 562 N N . GLY A 1 69 ? -2.245 1.174 -10.812 1.00 96.19 69 GLY A N 1
ATOM 563 C CA . GLY A 1 69 ? -2.303 1.145 -12.277 1.00 96.19 69 GLY A CA 1
ATOM 564 C C . GLY A 1 69 ? -1.084 0.462 -12.906 1.00 96.19 69 GLY A C 1
ATOM 565 O O . GLY A 1 69 ? -1.222 -0.288 -13.876 1.00 96.19 69 GLY A O 1
ATOM 566 N N . PHE A 1 70 ? 0.107 0.658 -12.327 1.00 97.50 70 PHE A N 1
ATOM 567 C CA . PHE A 1 70 ? 1.318 -0.049 -12.744 1.00 97.50 70 PHE A CA 1
ATOM 568 C C . PHE A 1 70 ? 1.191 -1.565 -12.532 1.00 97.50 70 PHE A C 1
ATOM 570 O O . PHE A 1 70 ? 1.489 -2.342 -13.444 1.00 97.50 70 PHE A O 1
ATOM 577 N N . LEU A 1 71 ? 0.717 -1.998 -11.358 1.00 96.06 71 LEU A N 1
ATOM 578 C CA . LEU A 1 71 ? 0.502 -3.413 -11.055 1.00 96.06 71 LEU A CA 1
ATOM 579 C C . LEU A 1 71 ? -0.571 -4.025 -11.960 1.00 96.06 71 LEU A C 1
ATOM 581 O O . LEU A 1 71 ? -0.345 -5.100 -12.503 1.00 96.06 71 LEU A O 1
ATOM 585 N N . GLU A 1 72 ? -1.701 -3.353 -12.181 1.00 95.69 72 GLU A N 1
ATOM 586 C CA . GLU A 1 72 ? -2.780 -3.857 -13.043 1.00 95.69 72 GLU A CA 1
ATOM 587 C C . GLU A 1 72 ? -2.303 -4.083 -14.485 1.00 95.69 72 GLU A C 1
ATOM 589 O O . GLU A 1 72 ? -2.552 -5.146 -15.060 1.00 95.69 72 GLU A O 1
ATOM 594 N N . LYS A 1 73 ? -1.525 -3.147 -15.044 1.00 96.94 73 LYS A N 1
ATOM 595 C CA . LYS A 1 73 ? -0.861 -3.324 -16.347 1.00 96.94 73 LYS A CA 1
ATOM 596 C C . LYS A 1 73 ? 0.151 -4.476 -16.324 1.00 96.94 73 LYS A C 1
ATOM 598 O O . LYS A 1 73 ? 0.155 -5.306 -17.231 1.00 96.94 73 LYS A O 1
ATOM 603 N N . SER A 1 74 ? 0.974 -4.568 -15.281 1.00 96.69 74 SER A N 1
ATOM 604 C CA . SER A 1 74 ? 1.979 -5.633 -15.143 1.00 96.69 74 SER A CA 1
ATOM 605 C C . SER A 1 74 ? 1.340 -7.029 -15.105 1.00 96.69 74 SER A C 1
ATOM 607 O O . SER A 1 74 ? 1.789 -7.939 -15.805 1.00 96.69 74 SER A O 1
ATOM 609 N N . LEU A 1 75 ? 0.260 -7.187 -14.331 1.00 94.88 75 LEU A N 1
ATOM 610 C CA . LEU A 1 75 ? -0.524 -8.422 -14.220 1.00 94.88 75 LEU A CA 1
ATOM 611 C C . LEU A 1 75 ? -1.174 -8.790 -15.559 1.00 94.88 75 LEU A C 1
ATOM 613 O O . LEU A 1 75 ? -1.083 -9.940 -15.990 1.00 94.88 75 LEU A O 1
ATOM 617 N N . LEU A 1 76 ? -1.764 -7.813 -16.261 1.00 95.69 76 LEU A N 1
ATOM 618 C CA . LEU A 1 76 ? -2.343 -8.007 -17.597 1.00 95.69 76 LEU A CA 1
ATOM 619 C C . LEU A 1 76 ? -1.311 -8.547 -18.602 1.00 95.69 76 LEU A C 1
ATOM 621 O O . LEU A 1 76 ? -1.645 -9.324 -19.498 1.00 95.69 76 LEU A O 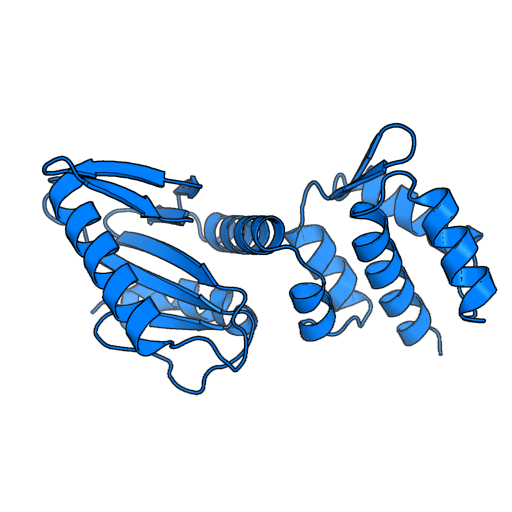1
ATOM 625 N N . HIS A 1 77 ? -0.044 -8.166 -18.437 1.00 94.31 77 HIS A N 1
ATOM 626 C CA . HIS A 1 77 ? 1.066 -8.626 -19.267 1.00 94.31 77 HIS A CA 1
ATOM 627 C C . HIS A 1 77 ? 1.773 -9.885 -18.746 1.00 94.31 77 HIS A C 1
ATOM 629 O O . HIS A 1 77 ? 2.787 -10.292 -19.316 1.00 94.31 77 HIS A O 1
ATOM 635 N N . GLY A 1 78 ? 1.192 -10.559 -17.750 1.00 93.62 78 GLY A N 1
ATOM 636 C CA . GLY A 1 78 ? 1.610 -11.882 -17.292 1.00 93.62 78 GLY A CA 1
ATOM 637 C C . GLY A 1 78 ? 2.698 -11.872 -16.225 1.00 93.62 78 GLY A C 1
ATOM 638 O O . GLY A 1 78 ? 3.321 -12.908 -16.005 1.00 93.62 78 GLY A O 1
ATOM 639 N N . CYS A 1 79 ? 2.949 -10.735 -15.574 1.00 94.38 79 CYS A N 1
ATOM 640 C CA . CYS A 1 79 ? 3.825 -10.710 -14.411 1.00 94.38 79 CYS A CA 1
ATOM 641 C C . CYS A 1 79 ? 3.119 -11.358 -13.207 1.00 94.38 79 CYS A C 1
ATOM 643 O O . CYS A 1 79 ? 2.004 -10.946 -12.890 1.00 94.38 79 CYS A O 1
ATOM 645 N N . PRO A 1 80 ? 3.735 -12.330 -12.512 1.00 91.50 80 PRO A N 1
ATOM 646 C CA . PRO A 1 80 ? 3.202 -12.855 -11.256 1.00 91.50 80 PRO A CA 1
ATOM 647 C C . PRO A 1 80 ? 3.073 -11.755 -10.195 1.00 91.50 80 PRO A C 1
ATOM 649 O O . PRO A 1 80 ? 3.966 -10.910 -10.061 1.00 91.50 80 PRO A O 1
ATOM 652 N N . LEU A 1 81 ? 1.972 -11.768 -9.434 1.00 90.69 81 LEU A N 1
ATOM 653 C CA . LEU A 1 81 ? 1.719 -10.780 -8.379 1.00 90.69 81 LEU A CA 1
ATOM 654 C C . LEU A 1 81 ? 2.797 -10.847 -7.296 1.00 90.69 81 LEU A C 1
ATOM 656 O O . LEU A 1 81 ? 3.223 -9.816 -6.784 1.00 90.69 81 LEU A O 1
ATOM 660 N N . GLU A 1 82 ? 3.251 -12.055 -6.977 1.00 88.31 82 GLU A N 1
ATOM 661 C CA . GLU A 1 82 ? 4.255 -12.326 -5.957 1.00 88.31 82 GLU A CA 1
ATOM 662 C C . GLU A 1 82 ? 5.544 -11.553 -6.250 1.00 88.31 82 GLU A C 1
ATOM 664 O O . GLU A 1 82 ? 6.013 -10.816 -5.388 1.00 88.31 82 GLU A O 1
ATOM 669 N N . TYR A 1 83 ? 6.051 -11.613 -7.486 1.00 90.94 83 TYR A N 1
ATOM 670 C CA . TYR A 1 83 ? 7.264 -10.888 -7.881 1.00 90.94 83 TYR A CA 1
ATOM 671 C C . TYR A 1 83 ? 7.087 -9.370 -7.855 1.00 90.94 83 TYR A C 1
ATOM 673 O O . TYR A 1 83 ? 8.004 -8.653 -7.458 1.00 90.94 83 TYR A O 1
ATOM 681 N N . LEU A 1 84 ? 5.910 -8.867 -8.242 1.00 92.94 84 LEU A N 1
ATOM 682 C CA . LEU A 1 84 ? 5.627 -7.433 -8.179 1.00 92.94 84 LEU A CA 1
ATOM 683 C C . LEU A 1 84 ? 5.646 -6.942 -6.736 1.00 92.94 84 LEU A C 1
ATOM 685 O O . LEU A 1 84 ? 6.323 -5.963 -6.439 1.00 92.94 84 LEU A O 1
ATOM 689 N N . VAL A 1 85 ? 4.931 -7.632 -5.844 1.00 90.88 85 VAL A N 1
ATOM 690 C CA . VAL A 1 85 ? 4.797 -7.221 -4.444 1.00 90.88 85 VAL A CA 1
ATOM 691 C C . VAL A 1 85 ? 6.102 -7.427 -3.670 1.00 90.88 85 VAL A C 1
ATOM 693 O O . VAL A 1 85 ? 6.452 -6.584 -2.845 1.00 90.88 85 VAL A O 1
ATOM 696 N N . GLU A 1 86 ? 6.865 -8.487 -3.953 1.00 88.31 86 GLU A N 1
ATOM 697 C CA . GLU A 1 86 ? 8.209 -8.686 -3.391 1.00 88.31 86 GLU A CA 1
ATOM 698 C C . GLU A 1 86 ? 9.185 -7.589 -3.819 1.00 88.31 86 GLU A C 1
ATOM 700 O O . GLU A 1 86 ? 10.035 -7.178 -3.028 1.00 88.31 86 GLU A O 1
ATOM 705 N N . ALA A 1 87 ? 9.046 -7.075 -5.042 1.00 91.38 87 ALA A N 1
ATOM 706 C CA . ALA A 1 87 ? 9.867 -5.978 -5.523 1.00 91.38 87 ALA A CA 1
ATOM 707 C C . ALA A 1 87 ? 9.486 -4.623 -4.911 1.00 91.38 87 ALA A C 1
ATOM 709 O O . ALA A 1 87 ? 10.278 -3.692 -5.041 1.00 91.38 87 ALA A O 1
ATOM 710 N N . LEU A 1 88 ? 8.325 -4.460 -4.269 1.00 92.56 88 LEU A N 1
ATOM 711 C CA . LEU A 1 88 ? 7.944 -3.188 -3.650 1.00 92.56 88 LEU A CA 1
ATOM 712 C C . LEU A 1 88 ? 8.770 -2.909 -2.394 1.00 92.56 88 LEU A C 1
ATOM 714 O O . LEU A 1 88 ? 9.066 -3.794 -1.595 1.00 92.56 88 LEU A O 1
ATOM 718 N N . THR A 1 89 ? 9.100 -1.640 -2.187 1.00 91.56 89 THR A N 1
ATOM 719 C CA . THR A 1 89 ? 9.492 -1.143 -0.871 1.00 91.56 89 THR A CA 1
ATOM 720 C C . THR A 1 89 ? 8.281 -1.109 0.059 1.00 91.56 89 THR A C 1
ATOM 722 O O . THR A 1 89 ? 7.133 -1.034 -0.383 1.00 91.56 89 THR A O 1
ATOM 725 N N . TRP A 1 90 ? 8.526 -1.060 1.367 1.00 89.88 90 TRP A N 1
ATOM 726 C CA . TRP A 1 90 ? 7.449 -0.956 2.353 1.00 89.88 90 TRP A CA 1
ATOM 727 C C . TRP A 1 90 ? 6.522 0.252 2.107 1.00 89.88 90 TRP A C 1
ATOM 729 O O . TRP A 1 90 ? 5.304 0.108 2.144 1.00 89.88 90 TRP A O 1
ATOM 739 N N . LYS A 1 91 ? 7.078 1.415 1.737 1.00 90.94 91 LYS A N 1
ATOM 740 C CA . LYS A 1 91 ? 6.292 2.623 1.416 1.00 90.94 91 LYS A CA 1
ATOM 741 C C . LYS A 1 91 ? 5.436 2.470 0.156 1.00 90.94 91 LYS A C 1
ATOM 743 O O . LYS A 1 91 ? 4.340 3.021 0.091 1.00 90.94 91 LYS A O 1
ATOM 748 N N . GLU A 1 92 ? 5.940 1.757 -0.848 1.00 93.69 92 GLU A N 1
ATOM 749 C CA . GLU A 1 92 ? 5.190 1.449 -2.071 1.00 93.69 92 GLU A CA 1
ATOM 750 C C . GLU A 1 92 ? 4.071 0.440 -1.794 1.00 93.69 92 GLU A C 1
ATOM 752 O O . GLU A 1 92 ? 2.983 0.563 -2.351 1.00 93.69 92 GLU A O 1
ATOM 757 N N . PHE A 1 93 ? 4.302 -0.524 -0.899 1.00 93.69 93 PHE A N 1
ATOM 758 C CA . PHE A 1 93 ? 3.273 -1.469 -0.473 1.00 93.69 93 PHE A CA 1
ATOM 759 C C . PHE A 1 93 ? 2.138 -0.776 0.296 1.00 93.69 93 PHE A C 1
ATOM 761 O O . PHE A 1 93 ? 0.966 -1.041 0.031 1.00 93.69 93 PHE A O 1
ATOM 768 N N . GLU A 1 94 ? 2.460 0.157 1.194 1.00 94.12 94 GLU A N 1
ATOM 769 C CA . GLU A 1 94 ? 1.458 1.018 1.833 1.00 94.12 94 GLU A CA 1
ATOM 770 C C . GLU A 1 94 ? 0.682 1.864 0.819 1.00 94.12 94 GLU A C 1
ATOM 772 O O . GLU A 1 94 ? -0.537 1.993 0.922 1.00 94.12 94 GLU A O 1
ATOM 777 N N . ASP A 1 95 ? 1.380 2.453 -0.158 1.00 93.81 95 ASP A N 1
ATOM 778 C CA . ASP A 1 95 ? 0.756 3.255 -1.211 1.00 93.81 95 ASP A CA 1
ATOM 779 C C . ASP A 1 95 ? -0.238 2.418 -2.023 1.00 93.81 95 ASP A C 1
ATOM 781 O O . ASP A 1 95 ? -1.400 2.804 -2.156 1.00 93.81 95 ASP A O 1
ATOM 785 N N . LEU A 1 96 ? 0.177 1.218 -2.440 1.00 95.31 96 LEU A N 1
ATOM 786 C CA . LEU A 1 96 ? -0.673 0.241 -3.112 1.00 95.31 96 LEU A CA 1
ATOM 787 C C . LEU A 1 96 ? -1.913 -0.102 -2.278 1.00 95.31 96 LEU A C 1
ATOM 789 O O . LEU A 1 96 ? -3.032 -0.037 -2.787 1.00 95.31 96 LEU A O 1
ATOM 793 N N . CYS A 1 97 ? -1.735 -0.453 -1.000 1.00 96.50 97 CYS A N 1
ATOM 794 C CA . CYS A 1 97 ? -2.857 -0.776 -0.119 1.00 96.50 97 CYS A CA 1
ATOM 795 C C . CYS A 1 97 ? -3.820 0.411 -0.009 1.00 96.50 97 CYS A C 1
ATOM 797 O O . CYS A 1 97 ? -5.031 0.233 -0.109 1.00 96.50 97 CYS A O 1
ATOM 799 N N . SER A 1 98 ? -3.294 1.630 0.127 1.00 96.62 98 SER A N 1
ATOM 800 C CA . SER A 1 98 ? -4.104 2.843 0.225 1.00 96.62 98 SER A CA 1
ATOM 801 C C . SER A 1 98 ? -4.919 3.119 -1.044 1.00 96.62 98 SER A C 1
ATOM 803 O O . SER A 1 98 ? -6.106 3.422 -0.933 1.00 96.62 98 SER A O 1
ATOM 805 N N . GLN A 1 99 ? -4.324 2.926 -2.228 1.00 95.81 99 GLN A N 1
ATOM 806 C CA . GLN A 1 99 ? -4.983 3.079 -3.531 1.00 95.81 99 GLN A CA 1
ATOM 807 C C . GLN A 1 99 ? -6.064 2.017 -3.752 1.00 95.81 99 GLN A C 1
ATOM 809 O O . GLN A 1 99 ? -7.148 2.316 -4.255 1.00 95.81 99 GLN A O 1
ATOM 814 N N . ILE A 1 100 ? -5.803 0.769 -3.343 1.00 96.69 100 ILE A N 1
ATOM 815 C CA . ILE A 1 100 ? -6.818 -0.286 -3.391 1.00 96.69 100 ILE A CA 1
ATOM 816 C C . ILE A 1 100 ? -7.994 0.100 -2.499 1.00 96.69 100 ILE A C 1
ATOM 818 O O . ILE A 1 100 ? -9.121 0.064 -2.971 1.00 96.69 100 ILE A O 1
ATOM 822 N N . VAL A 1 101 ? -7.756 0.492 -1.244 1.00 97.69 101 VAL A N 1
ATOM 823 C CA . VAL A 1 101 ? -8.831 0.795 -0.285 1.00 97.69 101 VAL A CA 1
ATOM 824 C C . VAL A 1 101 ? -9.623 2.045 -0.694 1.00 97.69 101 VAL A C 1
ATOM 826 O O . VAL A 1 101 ? -10.851 2.041 -0.579 1.00 97.69 101 VAL A O 1
ATOM 829 N N . SER A 1 102 ? -8.976 3.082 -1.244 1.00 96.44 102 SER A N 1
ATOM 830 C CA . SER A 1 102 ? -9.676 4.280 -1.738 1.00 96.44 102 SER A CA 1
ATOM 831 C C . SER A 1 102 ? -10.684 3.969 -2.845 1.00 96.44 102 SER A C 1
ATOM 833 O O . SER A 1 102 ? -11.745 4.591 -2.896 1.00 96.44 102 SER A O 1
ATOM 835 N N . ASN A 1 103 ? -10.417 2.958 -3.681 1.00 95.88 103 ASN A N 1
ATOM 836 C CA . ASN A 1 103 ? -11.337 2.544 -4.747 1.00 95.88 103 ASN A CA 1
ATOM 837 C C . ASN A 1 103 ? -12.646 1.921 -4.222 1.00 95.88 103 ASN A C 1
ATOM 839 O O . ASN A 1 103 ? -13.574 1.721 -4.999 1.00 95.88 103 ASN A O 1
ATOM 843 N N . PHE A 1 104 ? -12.756 1.656 -2.914 1.00 96.38 104 PHE A N 1
ATOM 844 C CA . PHE A 1 104 ? -13.974 1.154 -2.258 1.00 96.38 104 PHE A CA 1
ATOM 845 C C . PHE A 1 104 ? -14.735 2.257 -1.499 1.00 96.38 104 PHE A C 1
ATOM 847 O O . PHE A 1 104 ? -15.519 1.973 -0.584 1.00 96.38 104 PHE A O 1
ATOM 854 N N . SER A 1 105 ? -14.531 3.519 -1.897 1.00 95.88 105 SER A N 1
ATOM 855 C CA . SER A 1 105 ? -15.202 4.712 -1.352 1.00 95.88 105 SER A CA 1
ATOM 856 C C . SER A 1 105 ? -14.867 5.011 0.113 1.00 95.88 105 SER A C 1
ATOM 858 O O . SER A 1 105 ? -15.681 5.591 0.830 1.00 95.88 105 SER A O 1
ATOM 860 N N . TYR A 1 106 ? -13.685 4.597 0.568 1.00 97.62 106 TYR A N 1
ATOM 861 C CA . TYR A 1 106 ? -13.153 5.011 1.862 1.00 97.62 106 TYR A CA 1
ATOM 862 C C . TYR A 1 106 ? -12.393 6.333 1.728 1.00 97.62 106 TYR A C 1
ATOM 864 O O . TYR A 1 106 ? -11.572 6.495 0.826 1.00 97.62 106 TYR A O 1
ATOM 872 N N . GLU A 1 107 ? -12.599 7.250 2.672 1.00 97.62 107 GLU A N 1
ATOM 873 C CA . GLU A 1 107 ? -11.693 8.378 2.879 1.00 97.62 107 GLU A CA 1
ATOM 874 C C . GLU A 1 107 ? -10.415 7.872 3.560 1.00 97.62 107 GLU A C 1
ATOM 876 O O . GLU A 1 107 ? -10.478 7.223 4.605 1.00 97.62 107 GLU A O 1
ATOM 881 N N . ILE A 1 108 ? -9.251 8.169 2.980 1.00 97.81 108 ILE A N 1
ATOM 882 C CA . ILE A 1 108 ? -7.964 7.634 3.432 1.00 97.81 108 ILE A CA 1
ATOM 883 C C . ILE A 1 108 ? -7.143 8.696 4.165 1.00 97.81 108 ILE A C 1
ATOM 885 O O . ILE A 1 108 ? -6.885 9.780 3.641 1.00 97.81 108 ILE A O 1
ATOM 889 N N . LYS A 1 109 ? -6.644 8.347 5.355 1.00 97.75 109 LYS A N 1
ATOM 890 C CA . LYS A 1 109 ? -5.559 9.053 6.052 1.00 97.75 109 LYS A CA 1
ATOM 891 C C . LYS A 1 109 ? -4.357 8.117 6.173 1.00 97.75 109 LYS A C 1
ATOM 893 O O . LYS A 1 109 ? -4.417 7.129 6.899 1.00 97.75 109 LYS A O 1
ATOM 898 N N . ARG A 1 110 ? -3.267 8.423 5.467 1.00 97.06 110 ARG A N 1
ATOM 899 C CA . ARG A 1 110 ? -2.001 7.673 5.564 1.00 97.06 110 ARG A CA 1
ATOM 900 C C . ARG A 1 110 ? -1.112 8.221 6.673 1.00 97.06 110 ARG A C 1
ATOM 902 O O . ARG A 1 110 ? -1.166 9.419 6.947 1.00 97.06 110 ARG A O 1
ATOM 909 N N . ASN A 1 111 ? -0.258 7.371 7.242 1.00 96.25 111 ASN A N 1
ATOM 910 C CA . ASN A 1 111 ? 0.676 7.712 8.319 1.00 96.25 111 ASN A CA 1
ATOM 911 C C . ASN A 1 111 ? -0.033 8.471 9.453 1.00 96.25 111 ASN A C 1
ATOM 913 O O . ASN A 1 111 ? 0.409 9.540 9.888 1.00 96.25 111 ASN A O 1
ATOM 917 N N . TYR A 1 112 ? -1.200 7.970 9.869 1.00 9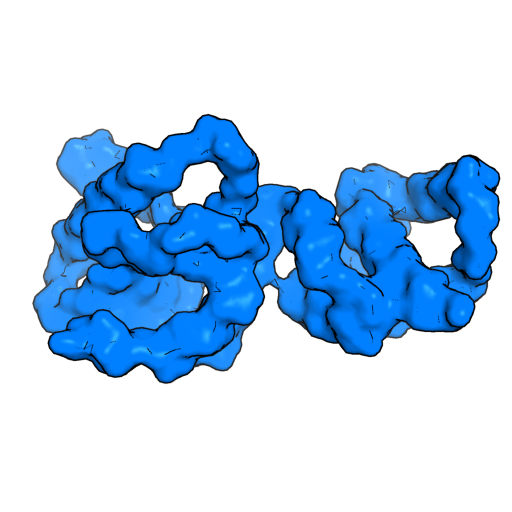7.81 112 TYR A N 1
ATOM 918 C CA . TYR A 1 112 ? -2.060 8.666 10.813 1.00 97.81 112 TYR A CA 1
ATOM 919 C C . TYR A 1 112 ? -1.442 8.620 12.208 1.00 97.81 112 TYR A C 1
ATOM 921 O O . TYR A 1 112 ? -1.379 7.569 12.852 1.00 97.81 112 TYR A O 1
ATOM 929 N N . ARG A 1 113 ? -0.980 9.783 12.672 1.00 97.94 113 ARG A N 1
ATOM 930 C CA . ARG A 1 113 ? -0.314 9.951 13.963 1.00 97.94 113 ARG A CA 1
ATOM 931 C C . ARG A 1 113 ? -1.221 10.663 14.947 1.00 97.94 113 ARG A C 1
ATOM 933 O O . ARG A 1 113 ? -1.751 11.730 14.652 1.00 97.94 113 ARG A O 1
ATOM 940 N N . PHE A 1 114 ? -1.329 10.107 16.146 1.00 97.56 114 PHE A N 1
ATOM 941 C CA . PHE A 1 114 ? -2.077 10.713 17.243 1.00 97.56 114 PHE A CA 1
ATOM 942 C C . PHE A 1 114 ? -1.364 10.499 18.580 1.00 97.56 114 PHE A C 1
ATOM 944 O O . PHE A 1 114 ? -0.507 9.623 18.728 1.00 97.56 114 PHE A O 1
ATOM 951 N N . LYS A 1 115 ? -1.696 11.336 19.566 1.00 97.44 115 LYS A N 1
ATOM 952 C CA . LYS A 1 115 ? -1.145 11.267 20.923 1.00 97.44 115 LYS A CA 1
ATOM 953 C C . LYS A 1 115 ? -2.284 11.091 21.919 1.00 97.44 115 LYS A C 1
ATOM 955 O O . LYS A 1 115 ? -3.246 11.852 21.894 1.00 97.44 115 LYS A O 1
ATOM 960 N N . LEU A 1 116 ? -2.151 10.114 22.809 1.00 96.44 116 LEU A N 1
ATOM 961 C CA . LEU A 1 116 ? -3.099 9.853 23.891 1.00 96.44 116 LEU A CA 1
ATOM 962 C C . LEU A 1 116 ? -2.326 9.381 25.125 1.00 96.44 116 LEU A C 1
ATOM 964 O O . LEU A 1 116 ? -1.428 8.549 25.003 1.00 96.44 116 LEU A O 1
ATOM 968 N N . ASN A 1 117 ? -2.656 9.915 26.305 1.00 93.69 117 ASN A N 1
ATOM 969 C CA . ASN A 1 117 ? -2.004 9.578 27.581 1.00 93.69 117 ASN A CA 1
ATOM 970 C C . ASN A 1 117 ? -0.468 9.644 27.504 1.00 93.69 117 ASN A C 1
ATOM 972 O O . ASN A 1 117 ? 0.232 8.714 27.885 1.00 93.69 117 ASN A O 1
ATOM 976 N N . ASN A 1 118 ? 0.061 10.725 26.926 1.00 94.38 118 ASN A N 1
ATOM 977 C CA . ASN A 1 118 ? 1.493 10.936 26.692 1.00 94.38 118 ASN A CA 1
ATOM 978 C C . ASN A 1 118 ? 2.223 9.918 25.792 1.00 94.38 118 ASN A C 1
ATOM 980 O O . ASN A 1 118 ? 3.408 10.110 25.532 1.00 94.38 118 ASN A O 1
ATOM 984 N N . LYS A 1 119 ? 1.530 8.939 25.200 1.00 96.62 119 LYS A N 1
ATOM 985 C CA . LYS A 1 119 ? 2.086 8.003 24.211 1.00 96.62 119 LYS A CA 1
ATOM 986 C C . LYS A 1 119 ? 1.692 8.420 22.790 1.00 96.62 119 LYS A C 1
ATOM 988 O O . LYS A 1 119 ? 0.580 8.897 22.555 1.00 96.62 119 LYS A O 1
ATOM 993 N N . ARG A 1 120 ? 2.630 8.284 21.847 1.00 97.25 120 ARG A N 1
ATOM 994 C CA . ARG A 1 120 ? 2.405 8.504 20.409 1.00 97.25 120 ARG A CA 1
ATOM 995 C C . ARG A 1 120 ? 2.068 7.176 19.740 1.00 97.25 120 ARG A C 1
ATOM 997 O O . ARG A 1 120 ? 2.696 6.163 20.037 1.00 97.25 120 ARG A O 1
ATOM 1004 N N . TYR A 1 121 ? 1.109 7.216 18.829 1.00 97.81 121 TYR A N 1
ATOM 1005 C CA . TYR A 1 121 ? 0.676 6.079 18.032 1.00 97.81 121 TYR A CA 1
ATOM 1006 C C . TYR A 1 121 ? 0.722 6.450 16.556 1.00 97.81 121 TYR A C 1
ATOM 1008 O O . TYR A 1 121 ? 0.495 7.606 16.194 1.00 97.81 121 TYR A O 1
ATOM 1016 N N . GLU A 1 122 ? 1.001 5.455 15.724 1.00 97.50 122 GLU A N 1
ATOM 1017 C CA . GLU A 1 122 ? 0.989 5.565 14.270 1.00 97.50 122 GLU A CA 1
ATOM 1018 C C . GLU A 1 122 ? 0.277 4.345 13.692 1.00 97.50 122 GLU A C 1
ATOM 1020 O O . GLU A 1 122 ? 0.564 3.205 14.087 1.00 97.50 122 GLU A O 1
ATOM 1025 N N . ILE A 1 123 ? -0.673 4.618 12.803 1.00 97.94 123 ILE A N 1
ATOM 1026 C CA . ILE A 1 123 ? -1.408 3.639 12.005 1.00 97.94 123 ILE A CA 1
ATOM 1027 C C . ILE A 1 123 ? -1.145 3.982 10.540 1.00 97.94 123 ILE A C 1
ATOM 1029 O O . ILE A 1 123 ? -1.373 5.124 10.129 1.00 97.94 123 ILE A O 1
ATOM 1033 N N . ASP A 1 124 ? -0.664 3.005 9.774 1.00 97.50 124 ASP A N 1
ATOM 1034 C CA . ASP A 1 124 ? -0.207 3.208 8.396 1.00 97.50 124 ASP A CA 1
ATOM 1035 C C . ASP A 1 124 ? -1.335 3.778 7.527 1.00 97.50 124 ASP A C 1
ATOM 1037 O O . ASP A 1 124 ? -1.134 4.748 6.792 1.00 97.50 124 ASP A O 1
ATOM 1041 N N . ILE A 1 125 ? -2.548 3.226 7.653 1.00 98.50 125 ILE A N 1
ATOM 1042 C CA . ILE A 1 125 ? -3.744 3.689 6.944 1.00 98.50 125 ILE A CA 1
ATOM 1043 C C . ILE A 1 125 ? -4.959 3.672 7.885 1.00 98.50 125 ILE A C 1
ATOM 1045 O O . ILE A 1 125 ? -5.340 2.634 8.420 1.00 98.50 125 ILE A O 1
ATOM 1049 N N . VAL A 1 126 ? -5.626 4.816 8.030 1.00 98.44 126 VAL A N 1
ATOM 1050 C CA . VAL A 1 126 ? -6.982 4.912 8.588 1.00 98.44 126 VAL A CA 1
ATOM 1051 C C . VAL A 1 126 ? -7.948 5.165 7.437 1.00 98.44 126 VAL A C 1
ATOM 1053 O O . VAL A 1 126 ? -7.841 6.187 6.758 1.00 98.44 126 VAL A O 1
ATOM 1056 N N . ALA A 1 127 ? -8.871 4.232 7.206 1.00 98.31 127 ALA A N 1
ATOM 1057 C CA . ALA A 1 127 ? -9.843 4.293 6.118 1.00 98.31 127 ALA A CA 1
ATOM 1058 C C . ALA A 1 127 ? -11.262 4.441 6.678 1.00 98.31 127 ALA A C 1
ATOM 1060 O O . ALA A 1 127 ? -11.702 3.605 7.463 1.00 98.31 127 ALA A O 1
ATOM 1061 N N . ILE A 1 128 ? -11.989 5.486 6.286 1.00 97.38 128 ILE A N 1
ATOM 1062 C CA . ILE A 1 128 ? -13.281 5.855 6.884 1.00 97.38 128 ILE A CA 1
ATOM 1063 C C . ILE A 1 128 ? -14.396 5.750 5.840 1.00 97.38 128 ILE A C 1
ATOM 1065 O O . ILE A 1 128 ? -14.297 6.347 4.771 1.00 97.38 128 ILE A O 1
ATOM 1069 N N . LYS A 1 129 ? -15.469 5.015 6.154 1.00 95.94 129 LYS A N 1
ATOM 1070 C CA . LYS A 1 129 ? -16.685 4.925 5.333 1.00 95.94 129 LYS A C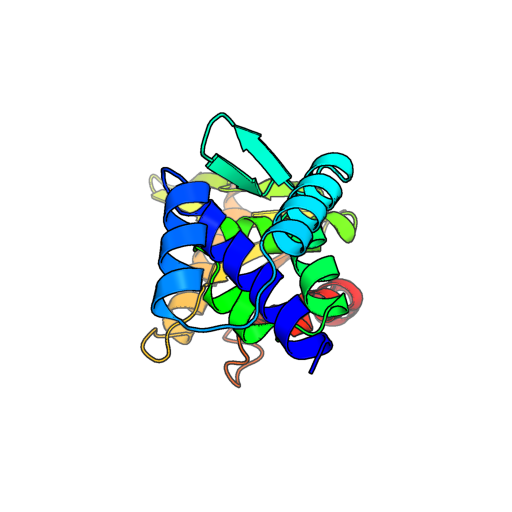A 1
ATOM 1071 C C . LYS A 1 129 ? -17.914 4.853 6.235 1.00 95.94 129 LYS A C 1
ATOM 1073 O O . LYS A 1 129 ? -18.182 3.826 6.858 1.00 95.94 129 LYS A O 1
ATOM 1078 N N . GLY A 1 130 ? -18.654 5.958 6.322 1.00 93.50 130 GLY A N 1
ATOM 1079 C CA . GLY A 1 130 ? -19.770 6.086 7.261 1.00 93.50 130 GLY A CA 1
ATOM 1080 C C . GLY A 1 130 ? -19.295 5.930 8.708 1.00 93.50 130 GLY A C 1
ATOM 1081 O O . GLY A 1 130 ? -18.400 6.647 9.153 1.00 93.50 130 GLY A O 1
ATOM 1082 N N . ASN A 1 131 ? -19.877 4.977 9.435 1.00 93.94 131 ASN A N 1
ATOM 1083 C CA . ASN A 1 131 ? -19.486 4.646 10.805 1.00 93.94 131 ASN A CA 1
ATOM 1084 C C . ASN A 1 131 ? -18.377 3.583 10.900 1.00 93.94 131 ASN A C 1
ATOM 1086 O O . ASN A 1 131 ? -17.913 3.286 12.001 1.00 93.94 131 ASN A O 1
ATOM 1090 N N . ILE A 1 132 ? -17.933 3.016 9.778 1.00 96.00 132 ILE A N 1
ATOM 1091 C CA . ILE A 1 132 ? -16.876 2.007 9.745 1.00 96.00 132 ILE A CA 1
ATOM 1092 C C . ILE A 1 132 ? -15.527 2.698 9.554 1.00 96.00 132 ILE A C 1
ATOM 1094 O O . ILE A 1 132 ? -15.330 3.474 8.616 1.00 96.00 132 ILE A O 1
ATOM 1098 N N . VAL A 1 133 ? -14.579 2.371 10.427 1.00 97.50 133 VAL A N 1
ATOM 1099 C CA . VAL A 1 133 ? -13.188 2.814 10.351 1.00 97.50 133 VAL A CA 1
ATOM 1100 C C . VAL A 1 133 ? -12.288 1.588 10.287 1.00 97.50 133 VAL A C 1
ATOM 1102 O O . VAL A 1 133 ? -12.220 0.812 11.237 1.00 97.50 133 VAL A O 1
ATOM 1105 N N . LEU A 1 134 ? -11.561 1.412 9.190 1.00 98.44 134 LEU A N 1
ATOM 1106 C CA . LEU A 1 134 ? -10.514 0.398 9.109 1.00 98.44 134 LEU A CA 1
ATOM 1107 C C . LEU A 1 134 ? -9.216 1.001 9.631 1.00 98.44 134 LEU A C 1
ATOM 1109 O O . LEU A 1 134 ? -8.733 2.007 9.111 1.00 98.44 134 LEU A O 1
ATOM 1113 N N . SER A 1 135 ? -8.666 0.377 10.666 1.00 98.44 135 SER A N 1
ATOM 1114 C CA . SER A 1 135 ? -7.322 0.640 11.164 1.00 98.44 135 SER A CA 1
ATOM 1115 C C . SER A 1 135 ? -6.397 -0.374 10.507 1.00 98.44 135 SER A C 1
ATOM 1117 O O . SER A 1 135 ? -6.407 -1.548 10.877 1.00 98.44 135 SER A O 1
ATOM 1119 N N . ILE A 1 136 ? -5.651 0.048 9.491 1.00 98.44 136 ILE A N 1
ATOM 1120 C CA . ILE A 1 136 ? -4.866 -0.832 8.626 1.00 98.44 136 ILE A CA 1
ATOM 1121 C C . ILE A 1 136 ? -3.369 -0.622 8.891 1.00 98.44 136 ILE A C 1
ATOM 1123 O O . ILE A 1 136 ? -2.868 0.499 8.822 1.00 98.44 136 ILE A O 1
ATOM 1127 N N . ASP A 1 137 ? -2.660 -1.713 9.165 1.00 96.56 137 ASP A N 1
ATOM 1128 C CA . ASP A 1 137 ? -1.197 -1.788 9.274 1.00 96.56 137 ASP A CA 1
ATOM 1129 C C . ASP A 1 137 ? -0.679 -2.689 8.140 1.00 96.56 137 ASP A C 1
ATOM 1131 O O . ASP A 1 137 ? -1.172 -3.794 7.903 1.00 96.56 137 ASP A O 1
ATOM 1135 N N . CYS A 1 138 ? 0.253 -2.172 7.348 1.00 94.00 138 CYS A N 1
ATOM 1136 C CA . CYS A 1 138 ? 0.754 -2.809 6.139 1.00 94.00 138 CYS A CA 1
ATOM 1137 C C . CYS A 1 138 ? 2.070 -3.511 6.465 1.00 94.00 138 CYS A C 1
ATOM 1139 O O . CYS A 1 138 ? 3.078 -2.881 6.795 1.00 94.00 138 CYS A O 1
ATOM 1141 N N . LYS A 1 139 ? 2.098 -4.841 6.358 1.00 88.19 139 LYS A N 1
ATOM 1142 C CA . LYS A 1 139 ? 3.291 -5.635 6.660 1.00 88.19 139 LYS A CA 1
ATOM 1143 C C . LYS A 1 139 ? 3.760 -6.421 5.453 1.00 88.19 139 LYS A C 1
ATOM 1145 O O . LYS A 1 139 ? 3.183 -7.438 5.069 1.00 88.19 139 LYS A O 1
ATOM 1150 N N . GLN A 1 140 ? 4.912 -6.014 4.931 1.00 75.69 140 GLN A N 1
ATOM 1151 C CA . GLN A 1 140 ? 5.691 -6.844 4.022 1.00 75.69 140 GLN A CA 1
ATOM 1152 C C . GLN A 1 140 ? 6.366 -7.964 4.841 1.00 75.69 140 GLN A C 1
ATOM 1154 O O . GLN A 1 140 ? 7.484 -7.836 5.329 1.00 75.69 140 GLN A O 1
ATOM 1159 N N . TRP A 1 141 ? 5.605 -9.025 5.112 1.00 69.81 141 TRP A N 1
ATOM 1160 C CA . TRP A 1 141 ? 5.899 -10.033 6.132 1.00 69.81 141 TRP A CA 1
ATOM 1161 C C . TRP A 1 141 ? 7.034 -11.008 5.774 1.00 69.81 141 TRP A C 1
ATOM 1163 O O . TRP A 1 141 ? 6.910 -11.811 4.847 1.00 69.81 141 TRP A O 1
ATOM 1173 N N . SER A 1 142 ? 8.118 -11.050 6.551 1.00 60.97 142 SER A N 1
ATOM 1174 C CA . SER A 1 142 ? 9.138 -12.097 6.385 1.00 60.97 142 SER A CA 1
ATOM 1175 C C . SER A 1 142 ? 8.708 -13.394 7.087 1.00 60.97 142 SER A C 1
ATOM 1177 O O . SER A 1 142 ? 7.904 -13.381 8.015 1.00 60.97 142 SER A O 1
ATOM 1179 N N . ARG A 1 143 ? 9.246 -14.554 6.679 1.00 56.34 143 ARG A N 1
ATOM 1180 C CA . ARG A 1 143 ? 8.950 -15.846 7.343 1.00 56.34 143 ARG A CA 1
ATOM 1181 C C . ARG A 1 143 ? 9.336 -15.876 8.838 1.00 56.34 143 ARG A C 1
ATOM 1183 O O . ARG A 1 143 ? 8.921 -16.795 9.530 1.00 56.34 143 ARG A O 1
ATOM 1190 N N . HIS A 1 144 ? 10.096 -14.891 9.326 1.00 54.97 144 HIS A N 1
ATOM 1191 C CA . HIS A 1 144 ? 10.669 -14.855 10.676 1.00 54.97 144 HIS A CA 1
ATOM 1192 C C . HIS A 1 144 ? 10.003 -13.847 11.621 1.00 54.97 144 HIS A C 1
ATOM 1194 O O . HIS A 1 144 ? 10.349 -13.791 12.799 1.00 54.97 144 HIS A O 1
ATOM 1200 N N . SER A 1 145 ? 9.069 -13.028 11.140 1.00 70.81 145 SER A N 1
ATOM 1201 C CA . SER A 1 145 ? 8.330 -12.111 12.011 1.00 70.81 145 SER A CA 1
ATOM 1202 C C . SER A 1 145 ? 7.260 -12.862 12.831 1.00 70.81 145 SER A C 1
ATOM 1204 O O . SER A 1 145 ? 6.773 -13.910 12.411 1.00 70.81 145 SER A O 1
ATOM 1206 N N . ASN A 1 146 ? 6.907 -12.360 14.024 1.00 86.62 146 ASN A N 1
ATOM 1207 C CA . ASN A 1 146 ? 5.906 -12.969 14.920 1.00 86.62 146 ASN A CA 1
ATOM 1208 C C . ASN A 1 146 ? 4.527 -12.316 14.723 1.00 86.62 146 ASN A C 1
ATOM 1210 O O . ASN A 1 146 ? 4.294 -11.196 15.192 1.00 86.62 146 ASN A O 1
ATOM 1214 N N . LEU A 1 147 ? 3.633 -12.998 13.997 1.00 88.56 147 LEU A N 1
ATOM 1215 C CA . LEU A 1 147 ? 2.369 -12.421 13.511 1.00 88.56 147 LEU A CA 1
ATOM 1216 C C . LEU A 1 147 ? 1.415 -12.132 14.656 1.00 88.56 147 LEU A C 1
ATOM 1218 O O . LEU A 1 147 ? 0.763 -11.092 14.660 1.00 88.56 147 LEU A O 1
ATOM 1222 N N . SER A 1 148 ? 1.416 -12.996 15.666 1.00 91.19 148 SER A N 1
ATOM 1223 C CA . SER A 1 148 ? 0.611 -12.817 16.866 1.00 91.19 148 SER A CA 1
ATOM 1224 C C . SER A 1 148 ? 1.004 -11.558 17.632 1.00 91.19 148 SER A C 1
ATOM 1226 O O . SER A 1 148 ? 0.136 -10.780 18.018 1.00 91.19 148 SER A O 1
ATOM 1228 N N . SER A 1 149 ? 2.307 -11.293 17.781 1.00 92.75 149 SER A N 1
ATOM 1229 C CA . SER A 1 149 ? 2.781 -10.062 18.425 1.00 92.75 149 SER A CA 1
ATOM 1230 C C . SER A 1 149 ? 2.420 -8.812 17.617 1.00 92.75 149 SER A C 1
ATOM 1232 O O . SER A 1 149 ? 2.036 -7.795 18.196 1.00 92.75 149 SER A O 1
ATOM 1234 N N . ALA A 1 150 ? 2.521 -8.873 16.284 1.00 92.75 150 ALA A N 1
ATOM 1235 C CA . ALA A 1 150 ? 2.130 -7.766 15.413 1.00 92.75 150 ALA A CA 1
ATOM 1236 C C . ALA A 1 150 ? 0.624 -7.471 15.517 1.00 92.75 150 ALA A C 1
ATOM 1238 O O . ALA A 1 150 ? 0.246 -6.321 15.736 1.00 92.75 150 ALA A O 1
ATOM 1239 N N . ALA A 1 151 ? -0.213 -8.511 15.452 1.00 95.00 151 ALA A N 1
ATOM 1240 C CA . ALA A 1 151 ? -1.661 -8.413 15.607 1.00 95.00 151 ALA A CA 1
ATOM 1241 C C . ALA A 1 151 ? -2.056 -7.821 16.964 1.00 95.00 151 ALA A C 1
ATOM 1243 O O . ALA A 1 151 ? -2.807 -6.854 17.008 1.00 95.00 151 ALA A O 1
ATOM 1244 N N . GLN A 1 152 ? -1.484 -8.316 18.064 1.00 95.88 152 GLN A N 1
ATOM 1245 C CA . GLN A 1 152 ? -1.786 -7.810 19.406 1.00 95.88 152 GLN A CA 1
ATOM 1246 C C . GLN A 1 152 ? -1.417 -6.326 19.566 1.00 95.88 152 GLN A C 1
ATOM 1248 O O . GLN A 1 152 ? -2.198 -5.539 20.102 1.00 95.88 152 GLN A O 1
ATOM 1253 N N . LYS A 1 153 ? -0.245 -5.915 19.062 1.00 95.94 153 LYS A N 1
ATOM 1254 C CA . LYS A 1 153 ? 0.175 -4.504 19.077 1.00 95.94 153 LYS A CA 1
ATOM 1255 C C . LYS A 1 153 ? -0.749 -3.629 18.234 1.00 95.94 153 LYS A C 1
ATOM 1257 O O . LYS A 1 153 ? -1.038 -2.496 18.617 1.00 95.94 153 LYS A O 1
ATOM 1262 N N . HIS A 1 154 ? -1.193 -4.122 17.080 1.00 96.94 154 HIS A N 1
ATOM 1263 C CA . HIS A 1 154 ? -2.093 -3.371 16.208 1.00 96.94 154 HIS A CA 1
ATOM 1264 C C . HIS A 1 154 ? -3.514 -3.273 16.771 1.00 96.94 154 HIS A C 1
ATOM 1266 O O . HIS A 1 154 ? -4.164 -2.231 16.655 1.00 96.94 154 HIS A O 1
ATOM 1272 N N . GLU A 1 155 ? -3.972 -4.310 17.463 1.00 97.06 155 GLU A N 1
ATOM 1273 C CA . GLU A 1 155 ? -5.223 -4.289 18.213 1.00 97.06 155 GLU A CA 1
ATOM 1274 C C . GLU A 1 155 ? -5.186 -3.219 19.316 1.00 97.06 155 GLU A C 1
ATOM 1276 O O . GLU A 1 155 ? -6.101 -2.397 19.398 1.00 97.06 155 GLU A O 1
ATOM 1281 N N . GLU A 1 156 ? -4.086 -3.123 20.080 1.00 97.00 156 GLU A N 1
ATOM 1282 C CA . GLU A 1 156 ? -3.878 -2.047 21.065 1.00 97.00 156 GLU A CA 1
ATOM 1283 C C . GLU A 1 156 ? -3.930 -0.660 20.402 1.00 97.00 156 GLU A C 1
ATOM 1285 O O . GLU A 1 156 ? -4.646 0.226 20.875 1.00 97.00 156 GLU A O 1
ATOM 1290 N N . LYS A 1 157 ? -3.220 -0.456 19.282 1.00 97.38 157 LYS A N 1
ATOM 1291 C CA . LYS A 1 157 ? -3.256 0.816 18.533 1.00 97.38 157 LYS A CA 1
ATOM 1292 C C . LYS A 1 157 ? -4.677 1.179 18.102 1.00 97.38 157 LYS A C 1
ATOM 1294 O O . LYS A 1 157 ? -5.085 2.329 18.248 1.00 97.38 157 LYS A O 1
ATOM 1299 N N . SER A 1 158 ? -5.429 0.206 17.598 1.00 97.75 158 SER A N 1
ATOM 1300 C CA . SER A 1 158 ? -6.795 0.394 17.100 1.00 97.75 158 SER A CA 1
ATOM 1301 C C . SER A 1 158 ? -7.774 0.707 18.235 1.00 97.75 158 SER A C 1
ATOM 1303 O O . SER A 1 158 ? -8.637 1.577 18.103 1.00 97.75 158 SER A O 1
ATOM 1305 N N . TYR A 1 159 ? -7.586 0.079 19.396 1.00 96.69 159 TYR A N 1
ATOM 1306 C CA . TYR A 1 159 ? -8.311 0.417 20.617 1.00 96.69 159 TYR A CA 1
ATOM 1307 C C . TYR A 1 159 ? -7.993 1.840 21.102 1.00 96.69 159 TYR A C 1
ATOM 1309 O O . TYR A 1 159 ? -8.897 2.603 21.456 1.00 96.69 159 TYR A O 1
ATOM 1317 N N . MET A 1 160 ? -6.721 2.247 21.064 1.00 97.56 160 MET A N 1
ATOM 1318 C CA . MET A 1 160 ? -6.329 3.613 21.419 1.00 97.56 160 MET A CA 1
ATOM 1319 C C . MET A 1 160 ? -6.843 4.643 20.411 1.00 97.56 160 MET A C 1
ATOM 1321 O O . MET A 1 160 ? -7.224 5.738 20.823 1.00 97.56 160 MET A O 1
ATOM 1325 N N . LEU A 1 161 ? -6.946 4.289 19.126 1.00 97.56 161 LEU A N 1
ATOM 1326 C CA . LEU A 1 161 ? -7.598 5.123 18.117 1.00 97.56 161 LEU A CA 1
ATOM 1327 C C . LEU A 1 161 ? -9.073 5.354 18.471 1.00 97.56 161 LEU A C 1
ATOM 1329 O O . LEU A 1 161 ? -9.529 6.494 18.434 1.00 97.56 161 LEU A O 1
ATOM 1333 N N . ARG A 1 162 ? -9.806 4.314 18.897 1.00 96.06 162 ARG A N 1
ATOM 1334 C CA . ARG A 1 162 ? -11.205 4.455 19.348 1.00 96.06 162 ARG A CA 1
ATOM 1335 C C . ARG A 1 162 ? -11.317 5.467 20.486 1.00 96.06 162 ARG A C 1
ATOM 1337 O O . ARG A 1 162 ? -12.136 6.382 20.416 1.00 96.06 162 ARG A O 1
ATOM 1344 N N . LYS A 1 163 ? -10.467 5.335 21.510 1.00 95.81 163 LYS A N 1
ATOM 1345 C CA . LYS A 1 163 ? -10.425 6.273 22.645 1.00 95.81 163 LYS A CA 1
ATOM 1346 C C . LYS A 1 163 ? -10.043 7.691 22.235 1.00 95.81 163 LYS A C 1
ATOM 1348 O O . LYS A 1 163 ? -10.546 8.643 22.822 1.00 95.81 163 LYS A O 1
ATOM 1353 N N . TYR A 1 164 ? -9.143 7.831 21.266 1.00 96.38 164 TYR A N 1
ATOM 1354 C CA . TYR A 1 164 ? -8.695 9.125 20.767 1.00 96.38 164 TYR A CA 1
ATOM 1355 C C . TYR A 1 164 ? -9.797 9.849 19.987 1.00 96.38 164 TYR A C 1
ATOM 1357 O O . TYR A 1 164 ? -10.013 11.037 20.207 1.00 96.38 164 TYR A O 1
ATOM 1365 N N . LEU A 1 165 ? -10.523 9.133 19.121 1.00 94.44 165 LEU A N 1
ATOM 1366 C CA . LEU A 1 165 ? -11.579 9.721 18.297 1.00 94.44 165 LEU A CA 1
ATOM 1367 C C . LEU A 1 165 ? -12.802 10.162 19.113 1.00 94.44 165 LEU A C 1
ATOM 1369 O O . LEU A 1 165 ? -13.472 11.100 18.692 1.00 94.44 165 LEU A O 1
ATOM 1373 N N . ARG A 1 166 ? -13.094 9.509 20.252 1.00 89.50 166 ARG A N 1
ATOM 1374 C CA . ARG A 1 166 ? -14.227 9.831 21.154 1.00 89.50 166 ARG A CA 1
ATOM 1375 C C . ARG A 1 166 ? -15.579 9.976 20.435 1.00 89.50 166 ARG A C 1
ATOM 1377 O O . ARG A 1 166 ? -16.431 10.746 20.864 1.00 89.50 166 ARG A O 1
ATOM 1384 N N . LYS A 1 167 ? -15.761 9.270 19.317 1.00 86.81 167 LYS A N 1
ATOM 1385 C CA . LYS A 1 167 ? -17.018 9.263 18.570 1.00 86.81 167 LYS A CA 1
ATOM 1386 C C . LYS A 1 167 ? -17.868 8.092 19.032 1.00 86.81 167 LYS A C 1
ATOM 1388 O O . LYS A 1 167 ? -17.410 6.949 19.009 1.00 86.81 167 LYS A O 1
ATOM 1393 N N . GLU A 1 168 ? -19.104 8.389 19.397 1.00 83.88 168 GLU A N 1
ATOM 1394 C CA . GLU A 1 168 ? -20.122 7.367 19.601 1.00 83.88 168 GLU A CA 1
ATOM 1395 C C . GLU A 1 168 ? -20.482 6.704 18.263 1.00 83.88 168 GLU A C 1
ATOM 1397 O O . GLU A 1 168 ? -20.342 7.304 17.194 1.00 83.88 168 GLU A O 1
ATOM 1402 N N . ASN A 1 169 ? -20.927 5.447 18.320 1.00 88.50 169 ASN A N 1
ATOM 1403 C CA . ASN A 1 169 ? -21.440 4.679 17.176 1.00 88.50 169 ASN A CA 1
ATOM 1404 C C . ASN A 1 169 ? -20.473 4.420 16.004 1.00 88.50 169 ASN A C 1
ATOM 1406 O O . ASN A 1 169 ? -20.930 4.016 14.937 1.00 88.50 169 ASN A O 1
ATOM 1410 N N . ILE A 1 170 ? -19.156 4.592 16.172 1.00 93.50 170 ILE A N 1
ATOM 1411 C CA . ILE A 1 170 ? -18.169 4.123 15.182 1.00 93.50 170 ILE A CA 1
ATOM 1412 C C . ILE A 1 170 ? -17.747 2.678 15.460 1.00 93.50 170 ILE A C 1
ATOM 1414 O O . ILE A 1 170 ? -17.608 2.288 16.619 1.00 93.50 170 ILE A O 1
ATOM 1418 N N . THR A 1 171 ? -17.457 1.911 14.413 1.00 94.88 171 THR A N 1
ATOM 1419 C CA . THR A 1 171 ? -16.862 0.570 14.485 1.00 94.88 171 THR A CA 1
ATOM 1420 C C . THR A 1 171 ? -15.447 0.633 13.933 1.00 94.88 171 THR A C 1
ATOM 1422 O O . THR A 1 171 ? -15.256 0.891 12.747 1.00 94.88 171 THR A O 1
ATOM 1425 N N . ILE A 1 172 ? -14.448 0.406 14.794 1.00 96.81 172 ILE A N 1
ATOM 1426 C CA . ILE A 1 172 ? -13.046 0.317 14.372 1.00 96.81 172 ILE A CA 1
ATOM 1427 C C . ILE A 1 172 ? -12.682 -1.145 14.148 1.00 96.81 172 ILE A C 1
ATOM 1429 O O . ILE A 1 172 ? -12.757 -1.946 15.077 1.00 96.81 172 ILE A O 1
ATOM 1433 N N . VAL A 1 173 ? -12.251 -1.462 12.932 1.00 97.56 173 VAL A N 1
ATOM 1434 C CA . VAL A 1 173 ? -11.840 -2.803 12.518 1.00 97.56 173 VAL A CA 1
ATOM 1435 C C . VAL A 1 173 ? -10.316 -2.824 12.364 1.00 97.56 173 VAL A C 1
ATOM 1437 O O . VAL A 1 173 ? -9.800 -2.166 11.456 1.00 97.56 173 VAL A O 1
ATOM 1440 N N . PRO A 1 174 ? -9.572 -3.529 13.234 1.00 98.06 174 PRO A N 1
ATOM 1441 C CA . PRO A 1 174 ? -8.137 -3.714 13.061 1.00 98.06 174 PRO A CA 1
ATOM 1442 C C . PRO A 1 174 ? -7.859 -4.707 11.930 1.00 98.06 174 PRO A C 1
ATOM 1444 O O . PRO A 1 174 ? -8.380 -5.823 11.908 1.00 98.06 174 PRO A O 1
ATOM 1447 N N . VAL A 1 175 ? -7.010 -4.303 10.993 1.00 98.12 175 VAL A N 1
ATOM 1448 C CA . VAL A 1 175 ? -6.621 -5.088 9.821 1.00 98.12 175 VAL A CA 1
ATOM 1449 C C . VAL A 1 175 ? -5.110 -5.003 9.655 1.00 98.12 175 VAL A C 1
ATOM 1451 O O . VAL A 1 175 ? -4.537 -3.917 9.679 1.00 98.12 175 VAL A O 1
ATOM 1454 N N . ILE A 1 176 ? -4.461 -6.141 9.447 1.00 96.88 176 ILE A N 1
ATOM 1455 C CA . ILE A 1 176 ? -3.090 -6.204 8.954 1.00 96.88 176 ILE A CA 1
ATOM 1456 C C . ILE A 1 176 ? -3.137 -6.732 7.529 1.00 96.88 176 ILE A C 1
ATOM 1458 O O . ILE A 1 176 ? -3.586 -7.855 7.291 1.00 96.88 176 ILE A O 1
ATOM 1462 N N . VAL A 1 177 ? -2.652 -5.933 6.581 1.00 96.06 177 VAL A N 1
ATOM 1463 C CA . VAL A 1 177 ? -2.494 -6.375 5.195 1.00 96.06 177 VAL A CA 1
ATOM 1464 C C . VAL A 1 177 ? -1.101 -6.964 5.023 1.00 96.06 177 VAL A C 1
ATOM 1466 O O . VAL A 1 177 ? -0.099 -6.313 5.320 1.00 96.06 177 VAL A O 1
ATOM 1469 N N . VAL A 1 178 ? -1.036 -8.203 4.543 1.00 93.00 178 VAL A N 1
ATOM 1470 C CA . VAL A 1 178 ? 0.208 -8.952 4.312 1.00 93.00 178 VAL A CA 1
ATOM 1471 C C . VAL A 1 178 ? 0.374 -9.259 2.829 1.00 93.00 178 VAL A C 1
ATOM 1473 O O . VAL A 1 178 ? -0.612 -9.379 2.109 1.00 93.00 178 VAL A O 1
ATOM 1476 N N . TYR A 1 179 ? 1.602 -9.403 2.325 1.00 87.88 179 TYR A N 1
ATOM 1477 C CA . TYR A 1 179 ? 1.764 -9.701 0.893 1.00 87.88 179 TYR A CA 1
ATOM 1478 C C . TYR A 1 179 ? 1.366 -11.134 0.507 1.00 87.88 179 TYR A C 1
ATOM 1480 O O . TYR A 1 179 ? 0.950 -11.364 -0.623 1.00 87.88 179 TYR A O 1
ATOM 1488 N N . LYS A 1 180 ? 1.475 -12.101 1.424 1.00 85.88 180 LYS A N 1
ATOM 1489 C CA . LYS A 1 180 ? 1.172 -13.519 1.175 1.00 85.88 180 LYS A CA 1
ATOM 1490 C C . LYS A 1 180 ? 0.264 -14.095 2.243 1.00 85.88 180 LYS A C 1
ATOM 1492 O O . LYS A 1 180 ? 0.167 -13.547 3.337 1.00 85.88 180 LYS A O 1
ATOM 1497 N N . ASP A 1 181 ? -0.357 -15.225 1.928 1.00 85.69 181 ASP A N 1
ATOM 1498 C CA . ASP A 1 181 ? -1.139 -15.966 2.909 1.00 85.69 181 ASP A CA 1
ATOM 1499 C C . ASP A 1 181 ? -0.256 -16.461 4.060 1.00 85.69 181 ASP A C 1
ATOM 1501 O O . ASP A 1 181 ? 0.824 -17.016 3.848 1.00 85.69 181 ASP A O 1
ATOM 1505 N N . THR A 1 182 ? -0.711 -16.213 5.283 1.00 84.31 182 THR A N 1
ATOM 1506 C CA . THR A 1 182 ? -0.050 -16.623 6.523 1.00 84.31 182 THR A CA 1
ATOM 1507 C C . THR A 1 182 ? -0.715 -17.850 7.146 1.00 84.31 182 THR A C 1
ATOM 1509 O O . THR A 1 182 ? -0.244 -18.321 8.176 1.00 84.31 182 THR A O 1
ATOM 1512 N N . GLY A 1 183 ? -1.803 -18.360 6.555 1.00 86.00 183 GLY A N 1
ATOM 1513 C CA . GLY A 1 183 ? -2.600 -19.472 7.078 1.00 86.00 183 GLY A CA 1
ATOM 1514 C C . GLY A 1 183 ? -3.561 -19.086 8.207 1.00 86.00 183 GLY A C 1
ATOM 1515 O O . GLY A 1 183 ? -4.421 -19.883 8.569 1.00 86.00 183 GLY A O 1
ATOM 1516 N N . SER A 1 184 ? -3.467 -17.859 8.728 1.00 87.62 184 SER A N 1
ATOM 1517 C CA . SER A 1 184 ? -4.274 -17.376 9.853 1.00 87.62 184 SER A CA 1
ATOM 1518 C C . SER A 1 184 ? -5.080 -16.149 9.428 1.00 87.62 184 SER A C 1
ATOM 1520 O O .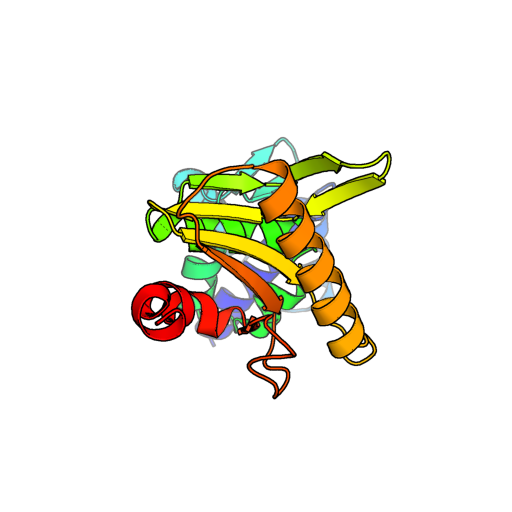 SER A 1 184 ? -4.523 -15.056 9.452 1.00 87.62 184 SER A O 1
ATOM 1522 N N . PRO A 1 185 ? -6.372 -16.273 9.063 1.00 91.19 185 PRO A N 1
ATOM 1523 C CA . PRO A 1 185 ? -7.178 -15.150 8.561 1.00 91.19 185 PRO A CA 1
ATOM 1524 C C . PRO A 1 185 ? -7.518 -14.106 9.637 1.00 91.19 185 PRO A C 1
ATOM 1526 O O . PRO A 1 185 ? -7.942 -12.991 9.325 1.00 91.19 185 PRO A O 1
ATOM 1529 N N . ARG A 1 186 ? -7.347 -14.457 10.916 1.00 93.00 186 ARG A N 1
ATOM 1530 C CA . ARG A 1 186 ? -7.602 -13.587 12.063 1.00 93.00 186 ARG A CA 1
ATOM 1531 C C . ARG A 1 186 ? -6.725 -14.000 13.242 1.00 93.00 186 ARG A C 1
ATOM 1533 O O . ARG A 1 186 ? -6.508 -15.190 13.459 1.00 93.00 186 ARG A O 1
ATOM 1540 N N . ILE A 1 187 ? -6.244 -13.023 14.006 1.00 94.25 187 ILE A N 1
ATOM 1541 C CA . ILE A 1 187 ? -5.587 -13.231 15.301 1.00 94.25 187 ILE A CA 1
ATOM 1542 C C . ILE A 1 187 ? -6.173 -12.230 16.296 1.00 94.25 187 ILE A C 1
ATOM 1544 O O . ILE A 1 187 ? -6.090 -11.022 16.075 1.00 94.25 187 ILE A O 1
ATOM 1548 N N . GLY A 1 188 ? -6.777 -12.729 17.378 1.00 94.00 188 GLY A N 1
ATOM 1549 C CA . GLY A 1 188 ? -7.569 -11.885 18.276 1.00 94.00 188 GLY A CA 1
ATOM 1550 C C . GLY A 1 188 ? -8.711 -11.216 17.508 1.00 94.00 188 GLY A C 1
ATOM 1551 O O . GLY A 1 188 ? -9.461 -11.880 16.785 1.00 94.00 188 GLY A O 1
ATOM 1552 N N . ASN A 1 189 ? -8.815 -9.891 17.599 1.00 94.44 189 ASN A N 1
ATOM 1553 C CA . ASN A 1 189 ? -9.770 -9.129 16.788 1.00 94.44 189 ASN A CA 1
ATOM 1554 C C . ASN A 1 189 ? -9.194 -8.606 15.472 1.00 94.44 189 ASN A C 1
ATOM 1556 O O . ASN A 1 189 ? -9.937 -8.037 14.677 1.00 94.44 189 ASN A O 1
ATOM 1560 N N . THR A 1 190 ? -7.903 -8.821 15.216 1.00 96.81 190 THR A N 1
ATOM 1561 C CA . THR A 1 190 ? -7.221 -8.306 14.026 1.00 96.81 190 THR A CA 1
ATOM 1562 C C . THR A 1 190 ? -7.383 -9.245 12.839 1.00 96.81 190 THR A C 1
ATOM 1564 O O . THR A 1 190 ? -6.952 -10.400 12.884 1.00 96.81 190 THR A O 1
ATOM 1567 N N . PHE A 1 191 ? -7.965 -8.741 11.752 1.00 97.06 191 PHE A N 1
ATOM 1568 C CA . PHE A 1 191 ? -8.018 -9.452 10.476 1.00 97.06 191 PHE A CA 1
ATOM 1569 C C . PHE A 1 191 ? -6.642 -9.474 9.829 1.00 97.06 191 PHE A C 1
ATOM 1571 O O . PHE A 1 191 ? -5.979 -8.442 9.754 1.00 97.06 191 PHE A O 1
ATOM 1578 N N . ILE A 1 192 ? -6.226 -10.630 9.324 1.00 95.81 192 ILE A N 1
ATOM 1579 C CA . ILE A 1 192 ? -4.996 -10.760 8.548 1.00 95.81 192 ILE A CA 1
ATOM 1580 C C . ILE A 1 192 ? -5.393 -11.005 7.099 1.00 95.81 192 ILE A C 1
ATOM 1582 O O . ILE A 1 192 ? -5.986 -12.030 6.762 1.00 95.81 192 ILE A O 1
ATOM 1586 N N . VAL A 1 193 ? -5.084 -10.042 6.239 1.00 95.88 193 VAL A N 1
ATOM 1587 C CA . VAL A 1 193 ? -5.608 -10.001 4.877 1.00 95.88 193 VAL A CA 1
ATOM 1588 C C . VAL A 1 193 ? -4.450 -10.025 3.890 1.00 95.88 193 VAL A C 1
ATOM 1590 O O . VAL A 1 193 ? -3.738 -9.031 3.746 1.00 95.88 193 VAL A O 1
ATOM 1593 N N . PRO A 1 194 ? -4.239 -11.139 3.175 1.00 94.19 194 PRO A N 1
ATOM 1594 C CA . PRO A 1 194 ? -3.321 -11.158 2.050 1.00 94.19 194 PRO A CA 1
ATOM 1595 C C . PRO A 1 194 ? -3.735 -10.141 0.989 1.00 94.19 194 PRO A C 1
ATOM 1597 O O . PRO A 1 194 ? -4.923 -10.001 0.701 1.00 94.19 194 PRO A O 1
ATOM 1600 N N . ILE A 1 195 ? -2.773 -9.462 0.366 1.00 93.88 195 ILE A N 1
ATOM 1601 C CA . ILE A 1 195 ? -3.035 -8.395 -0.610 1.00 93.88 195 ILE A CA 1
ATOM 1602 C C . ILE A 1 195 ? -3.941 -8.869 -1.754 1.00 93.88 195 ILE A C 1
ATOM 1604 O O . ILE A 1 195 ? -4.857 -8.156 -2.158 1.00 93.88 195 ILE A O 1
ATOM 1608 N N . TYR A 1 196 ? -3.772 -10.116 -2.203 1.00 92.75 196 TYR A N 1
ATOM 1609 C CA . TYR A 1 196 ? -4.605 -10.722 -3.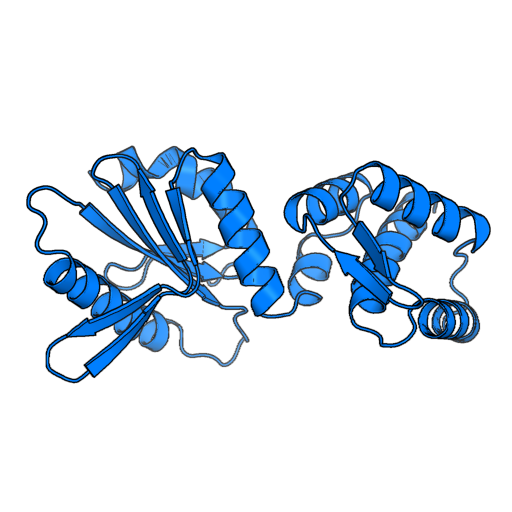243 1.00 92.75 196 TYR A CA 1
ATOM 1610 C C . TYR A 1 196 ? -6.065 -10.961 -2.796 1.00 92.75 196 TYR A C 1
ATOM 1612 O O . TYR A 1 196 ? -6.962 -11.029 -3.632 1.00 92.75 196 TYR A O 1
ATOM 1620 N N . LYS A 1 197 ? -6.328 -11.036 -1.481 1.00 95.31 197 LYS A N 1
ATOM 1621 C CA . LYS A 1 197 ? -7.670 -11.128 -0.875 1.00 95.31 197 LYS A CA 1
ATOM 1622 C C . LYS A 1 197 ? -8.242 -9.765 -0.472 1.00 95.31 197 LYS A C 1
ATOM 1624 O O . LYS A 1 197 ? -9.421 -9.707 -0.135 1.00 95.31 197 LYS A O 1
ATOM 1629 N N . LEU A 1 198 ? -7.468 -8.674 -0.526 1.00 95.88 198 LEU A N 1
ATOM 1630 C CA . LEU A 1 198 ? -7.884 -7.366 -0.001 1.00 95.88 198 LEU A CA 1
ATOM 1631 C C . LEU A 1 198 ? -9.163 -6.837 -0.662 1.00 95.88 198 LEU A C 1
ATOM 1633 O O . LEU A 1 198 ? -10.080 -6.430 0.043 1.00 95.88 198 LEU A O 1
ATOM 1637 N N . LYS A 1 199 ? -9.273 -6.911 -1.996 1.00 95.25 199 LYS A N 1
ATOM 1638 C CA . LYS A 1 199 ? -10.496 -6.500 -2.716 1.00 95.25 199 LYS A CA 1
ATOM 1639 C C . LYS A 1 199 ? -11.727 -7.284 -2.231 1.00 95.25 199 LYS A C 1
ATOM 1641 O O . LYS A 1 199 ? -12.773 -6.695 -1.975 1.00 95.25 199 LYS A O 1
ATOM 1646 N N . ASN A 1 200 ? -11.592 -8.601 -2.055 1.00 95.69 200 ASN A N 1
ATOM 1647 C CA . ASN A 1 200 ? -12.680 -9.442 -1.554 1.00 95.69 200 ASN A CA 1
ATOM 1648 C C . ASN A 1 200 ? -13.027 -9.119 -0.094 1.00 95.69 200 ASN A C 1
ATOM 1650 O O . ASN A 1 200 ? -14.198 -9.019 0.251 1.00 95.69 200 ASN A O 1
ATOM 1654 N N . PHE A 1 201 ? -12.021 -8.911 0.756 1.00 96.62 201 PHE A N 1
ATOM 1655 C CA . PHE A 1 201 ? -12.228 -8.498 2.141 1.00 96.62 201 PHE A CA 1
ATOM 1656 C C . PHE A 1 201 ? -13.032 -7.194 2.218 1.00 96.62 201 PHE A C 1
ATOM 1658 O O . PHE A 1 201 ? -14.051 -7.158 2.899 1.00 96.62 201 PHE A O 1
ATOM 1665 N N . LEU A 1 202 ? -12.638 -6.164 1.457 1.00 96.81 202 LEU A N 1
ATOM 1666 C CA . LEU A 1 202 ? -13.301 -4.854 1.452 1.00 96.81 202 LEU A CA 1
ATOM 1667 C C . LEU A 1 202 ? -14.777 -4.928 1.033 1.00 96.81 202 LEU A C 1
ATOM 1669 O O . LEU A 1 202 ? -15.614 -4.261 1.638 1.00 96.81 202 LEU A O 1
ATOM 1673 N N . ASN A 1 203 ? -15.107 -5.764 0.044 1.00 94.81 203 ASN A N 1
ATOM 1674 C CA . ASN A 1 203 ? -16.491 -5.984 -0.391 1.00 94.81 203 ASN A CA 1
ATOM 1675 C C . ASN A 1 203 ? -17.377 -6.630 0.680 1.00 94.81 203 ASN A C 1
ATOM 1677 O O . ASN A 1 203 ? -18.585 -6.413 0.672 1.00 94.81 203 ASN A O 1
ATOM 1681 N N . ASN A 1 204 ? -16.786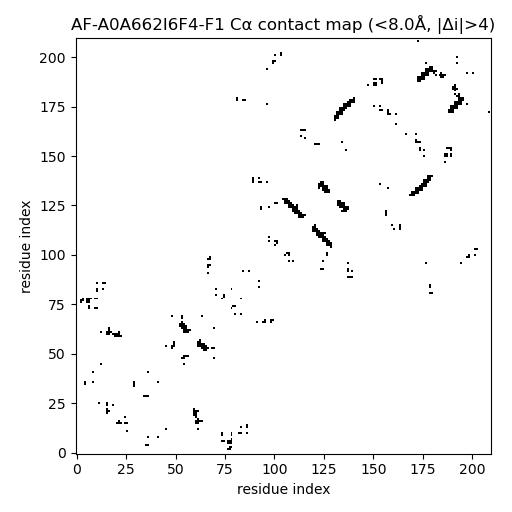 -7.413 1.584 1.00 94.19 204 ASN A N 1
ATOM 1682 C CA . ASN A 1 204 ? -17.518 -8.207 2.566 1.00 94.19 204 ASN A CA 1
ATOM 1683 C C . ASN A 1 204 ? -17.483 -7.615 3.985 1.00 94.19 204 ASN A C 1
ATOM 1685 O O . ASN A 1 204 ? -17.960 -8.246 4.925 1.00 94.19 204 ASN A O 1
ATOM 1689 N N . ILE A 1 205 ? -16.914 -6.416 4.175 1.00 92.31 205 ILE A N 1
ATOM 1690 C CA . ILE A 1 205 ? -16.809 -5.801 5.507 1.00 92.31 205 ILE A CA 1
ATOM 1691 C C . ILE A 1 205 ? -18.155 -5.748 6.243 1.00 92.31 205 ILE A C 1
ATOM 1693 O O . ILE A 1 205 ? -18.167 -6.160 7.400 1.00 92.31 205 ILE A O 1
ATOM 1697 N N . PRO A 1 206 ? -19.275 -5.300 5.636 1.00 84.56 206 PRO A N 1
ATOM 1698 C CA . PRO A 1 206 ? -20.559 -5.247 6.333 1.00 84.56 206 PRO A CA 1
ATOM 1699 C C . PRO A 1 206 ? -21.005 -6.598 6.901 1.00 84.56 206 PRO A C 1
ATOM 1701 O O . PRO A 1 206 ? -21.559 -6.632 7.989 1.00 84.56 206 PRO A O 1
ATOM 1704 N N . GLN A 1 207 ? -20.735 -7.703 6.205 1.00 86.31 207 GLN A N 1
ATOM 1705 C CA . GLN A 1 207 ? -21.081 -9.055 6.651 1.00 86.31 207 GLN A CA 1
ATOM 1706 C C . GLN A 1 207 ? -20.106 -9.597 7.704 1.00 86.31 207 GLN A C 1
ATOM 1708 O O . GLN A 1 207 ? -20.467 -10.472 8.477 1.00 86.31 207 GLN A O 1
ATOM 1713 N N . ILE A 1 208 ? -18.863 -9.109 7.711 1.00 83.81 208 ILE A N 1
ATOM 1714 C CA . ILE A 1 208 ? -17.790 -9.579 8.598 1.00 83.81 208 ILE A CA 1
ATOM 1715 C C . ILE A 1 208 ? -17.850 -8.914 9.988 1.00 83.81 208 ILE A C 1
ATOM 1717 O O . ILE A 1 208 ? -17.309 -9.461 10.950 1.00 83.81 208 ILE A O 1
ATOM 1721 N N . ILE A 1 209 ? -18.445 -7.719 10.090 1.00 79.38 209 ILE A N 1
ATOM 1722 C CA . ILE A 1 209 ? -18.518 -6.935 11.339 1.00 79.38 209 ILE A CA 1
ATOM 1723 C C . ILE A 1 209 ? -19.838 -7.092 12.110 1.00 79.38 209 ILE A C 1
ATOM 1725 O O . ILE A 1 209 ? -19.942 -6.534 13.205 1.00 79.38 209 ILE A O 1
ATOM 1729 N N . LEU A 1 210 ? -20.826 -7.776 11.523 1.00 59.12 210 LEU A N 1
ATOM 1730 C CA . LEU A 1 210 ? -22.086 -8.177 12.160 1.00 59.12 210 LEU A CA 1
ATOM 1731 C C . LEU A 1 210 ? -21.897 -9.505 12.901 1.00 59.12 210 LEU A C 1
ATOM 1733 O O . LEU A 1 210 ? -22.507 -9.642 13.982 1.00 59.12 210 LEU A O 1
#

Solvent-accessible surface area (backbone atoms only — not comparable to full-atom values): 11755 Å² total; per-residue (Å²): 115,69,55,62,48,48,19,48,50,45,52,50,51,61,57,25,40,76,35,82,44,22,64,61,52,50,53,55,46,42,70,74,64,71,52,91,68,55,64,70,60,50,51,52,50,52,54,51,37,38,76,70,57,24,30,44,80,54,98,47,26,42,42,76,70,30,56,56,61,47,49,54,53,30,44,76,37,63,30,60,66,66,62,56,60,70,66,43,51,71,70,52,48,44,49,33,52,50,55,57,49,41,76,72,69,28,52,76,39,67,68,40,69,52,75,55,95,94,41,79,48,76,38,50,32,39,34,39,46,91,49,40,31,40,38,31,39,71,39,85,70,58,98,81,63,63,65,65,61,52,31,54,55,45,42,52,52,38,53,50,48,54,66,68,66,69,60,81,85,57,48,77,44,30,34,36,40,23,69,56,84,80,91,52,64,56,46,92,82,19,35,41,35,25,54,89,46,39,69,60,50,66,76,41,42,78,75,74,77,108

pLDDT: mean 92.58, std 7.79, range [54.75, 98.5]